Protein AF-A0A7Y5U073-F1 (afdb_monomer_lite)

pLDDT: mean 88.88, std 17.24, range [27.02, 98.81]

Sequence (316 aa):
MWTPATSFVAPLHAAVAAGCEGGGFSVVLPDGTTLSGAQGVSVPAAALGSSFLVKGRYVEFEVVSSTFGIVDYTFTGAPNALDITGGVRTRVFARKSPDHRGLVLTDAMTVELKDTDIVVDRGGPGLSMKIQAKDCANGGLFQMEPVRGDGATTDITHVLATARAPEGTSLTVFYFDNPNFRAREGDVVPFKDTTVRVTPRVNFANDFSPQFVGRDSPQVATRIAQGCPNRIQKRDGTFVTVDHCGGVSVWRVASGGRMGAVFGEDATEVAPPATVCTQNCQAQNRVRGQAVVLGFPFPVPDSSRLQPRFPAGFQP

Radius of gyration: 20.68 Å; chains: 1; bounding box: 49×82×46 Å

Structure (mmCIF, N/CA/C/O backbone):
data_AF-A0A7Y5U073-F1
#
_entry.id   AF-A0A7Y5U073-F1
#
loop_
_atom_site.group_PDB
_atom_site.id
_atom_site.type_symbol
_atom_site.label_atom_id
_atom_site.label_alt_id
_atom_site.label_comp_id
_atom_site.label_asym_id
_atom_site.label_entity_id
_atom_site.label_seq_id
_atom_site.pdbx_PDB_ins_code
_atom_site.Cartn_x
_atom_site.Cartn_y
_atom_site.Cartn_z
_atom_site.occupancy
_atom_site.B_iso_or_equiv
_atom_site.auth_seq_id
_atom_site.auth_comp_id
_atom_site.auth_asym_id
_atom_site.auth_atom_id
_atom_site.pdbx_PDB_model_num
ATOM 1 N N . MET A 1 1 ? 10.994 59.000 22.702 1.00 33.78 1 MET A N 1
ATOM 2 C CA . MET A 1 1 ? 9.648 58.402 22.816 1.00 33.78 1 MET A CA 1
ATOM 3 C C . MET A 1 1 ? 9.382 57.680 21.501 1.00 33.78 1 MET A C 1
ATOM 5 O O . MET A 1 1 ? 9.048 58.331 20.525 1.00 33.78 1 MET A O 1
ATOM 9 N N . TRP A 1 2 ? 9.712 56.391 21.420 1.00 29.73 2 TRP A N 1
ATOM 10 C CA . TRP A 1 2 ? 9.534 55.569 20.217 1.00 29.73 2 TRP A CA 1
ATOM 11 C C . TRP A 1 2 ? 8.723 54.341 20.626 1.00 29.73 2 TRP A C 1
ATOM 13 O O . TRP A 1 2 ? 9.138 53.580 21.497 1.00 29.73 2 TRP A O 1
ATOM 23 N N . THR A 1 3 ? 7.530 54.227 20.059 1.00 31.80 3 THR A N 1
ATOM 24 C CA . THR A 1 3 ? 6.595 53.114 20.223 1.00 31.80 3 THR A CA 1
ATOM 25 C C . THR A 1 3 ? 7.088 51.899 19.431 1.00 31.80 3 THR A C 1
ATOM 27 O O . THR A 1 3 ? 7.455 52.056 18.266 1.00 31.80 3 THR A O 1
ATOM 30 N N . PRO A 1 4 ? 7.089 50.682 20.000 1.00 35.12 4 PRO A N 1
ATOM 31 C CA . PRO A 1 4 ? 7.386 49.482 19.233 1.00 35.12 4 PRO A CA 1
ATOM 32 C C . PRO A 1 4 ? 6.148 49.044 18.437 1.00 35.12 4 PRO A C 1
ATOM 34 O O . PRO A 1 4 ? 5.041 48.962 18.972 1.00 35.12 4 PRO A O 1
ATOM 37 N N . ALA A 1 5 ? 6.347 48.763 17.149 1.00 34.88 5 ALA A N 1
ATOM 38 C CA . ALA A 1 5 ? 5.335 48.200 16.266 1.00 34.88 5 ALA A CA 1
ATOM 39 C C . ALA A 1 5 ? 5.050 46.737 16.640 1.00 34.88 5 ALA A C 1
ATOM 41 O O . ALA A 1 5 ? 5.955 45.904 16.710 1.00 34.88 5 ALA A O 1
ATOM 42 N N . THR A 1 6 ? 3.780 46.421 16.869 1.00 35.34 6 THR A N 1
ATOM 43 C CA . THR A 1 6 ? 3.296 45.064 17.129 1.00 35.34 6 THR A CA 1
ATOM 44 C C . THR A 1 6 ? 3.189 44.318 15.797 1.00 35.34 6 THR A C 1
ATOM 46 O O . THR A 1 6 ? 2.362 44.657 14.955 1.00 35.34 6 THR A O 1
ATOM 49 N N . SER A 1 7 ? 4.046 43.317 15.578 1.00 29.50 7 SER A N 1
ATOM 50 C CA . SER A 1 7 ? 3.919 42.401 14.437 1.00 29.50 7 SER A CA 1
ATOM 51 C C . SER A 1 7 ? 2.836 41.367 14.732 1.00 29.50 7 SER A C 1
ATOM 53 O O . SER A 1 7 ? 2.969 40.571 15.660 1.00 29.50 7 SER A O 1
ATOM 55 N N . PHE A 1 8 ? 1.767 41.372 13.937 1.00 29.36 8 PHE A N 1
ATOM 56 C CA . PHE A 1 8 ? 0.779 40.298 13.920 1.00 29.36 8 PHE A CA 1
ATOM 57 C C . PHE A 1 8 ? 1.368 39.094 13.178 1.00 29.36 8 PHE A C 1
ATOM 59 O O . PHE A 1 8 ? 1.583 39.141 11.968 1.00 29.36 8 PHE A O 1
ATOM 66 N N . VAL A 1 9 ? 1.633 38.009 13.904 1.00 31.55 9 VAL A N 1
ATOM 67 C CA . VAL A 1 9 ? 1.931 36.703 13.309 1.00 31.55 9 VAL A CA 1
ATOM 68 C C . VAL A 1 9 ? 0.595 36.067 12.929 1.00 31.55 9 VAL A C 1
ATOM 70 O O . VAL A 1 9 ? -0.186 35.693 13.802 1.00 31.55 9 VAL A O 1
ATOM 73 N N . ALA A 1 10 ? 0.307 35.973 11.631 1.00 30.23 10 ALA A N 1
ATOM 74 C CA . ALA A 1 10 ? -0.803 35.160 11.143 1.00 30.23 10 ALA A CA 1
ATOM 75 C C . ALA A 1 10 ? -0.514 33.671 11.423 1.00 30.23 10 ALA A C 1
ATOM 77 O O . ALA A 1 10 ? 0.642 33.248 11.313 1.00 30.23 10 ALA A O 1
ATOM 78 N N . PRO A 1 11 ? -1.526 32.859 11.777 1.00 30.09 11 PRO A N 1
ATOM 79 C CA . PRO A 1 11 ? -1.321 31.441 12.023 1.00 30.09 11 PRO A CA 1
ATOM 80 C C . PRO A 1 11 ? -0.855 30.752 10.736 1.00 30.09 11 PRO A C 1
ATOM 82 O O . PRO A 1 11 ? -1.439 30.912 9.661 1.00 30.09 11 PRO A O 1
ATOM 85 N N . LEU A 1 12 ? 0.226 29.986 10.865 1.00 27.02 12 LEU A N 1
ATOM 86 C CA . LEU A 1 12 ? 0.818 29.186 9.805 1.00 27.02 12 LEU A CA 1
ATOM 87 C C . LEU A 1 12 ? -0.144 28.031 9.470 1.00 27.02 12 LEU A C 1
ATOM 89 O O . LEU A 1 12 ? -0.105 26.983 10.111 1.00 27.02 12 LEU A O 1
ATOM 93 N N . HIS A 1 13 ? -1.029 28.214 8.488 1.00 28.67 13 HIS A N 1
ATOM 94 C CA . HIS A 1 13 ? -1.726 27.083 7.878 1.00 28.67 13 HIS A CA 1
ATOM 95 C C . HIS A 1 13 ? -0.653 26.218 7.217 1.00 28.67 13 HIS A C 1
ATOM 97 O O . HIS A 1 13 ? 0.022 26.661 6.285 1.00 28.67 13 HIS A O 1
ATOM 103 N N . ALA A 1 14 ? -0.433 25.013 7.742 1.00 32.62 14 ALA A N 1
ATOM 104 C CA . ALA A 1 14 ? 0.443 24.047 7.102 1.00 32.62 14 ALA A CA 1
ATOM 105 C C . ALA A 1 14 ? -0.037 23.874 5.655 1.00 32.62 14 ALA A C 1
ATOM 107 O O . ALA A 1 14 ? -1.194 23.527 5.431 1.00 32.62 14 ALA A O 1
ATOM 108 N N . ALA A 1 15 ? 0.825 24.169 4.678 1.00 38.19 15 ALA A N 1
ATOM 109 C CA . ALA A 1 15 ? 0.469 24.034 3.274 1.00 38.19 15 ALA A CA 1
ATOM 110 C C . ALA A 1 15 ? 0.066 22.578 3.009 1.00 38.19 15 ALA A C 1
ATOM 112 O O . ALA A 1 15 ? 0.897 21.662 3.064 1.00 38.19 15 ALA A O 1
ATOM 113 N N . VAL A 1 16 ? -1.224 22.366 2.762 1.00 57.91 16 VAL A N 1
ATOM 114 C CA . VAL A 1 16 ? -1.730 21.098 2.255 1.00 57.91 16 VAL A CA 1
ATOM 115 C C . VAL A 1 16 ? -1.076 20.913 0.888 1.00 57.91 16 VAL A C 1
ATOM 117 O O . VAL A 1 16 ? -1.105 21.814 0.052 1.00 57.91 16 VAL A O 1
ATOM 120 N N . ALA A 1 17 ? -0.393 19.785 0.682 1.00 75.25 17 ALA A N 1
ATOM 121 C CA . ALA A 1 17 ? 0.185 19.490 -0.626 1.00 75.25 17 ALA A CA 1
ATOM 122 C C . ALA A 1 17 ? -0.947 19.491 -1.666 1.00 75.25 17 ALA A C 1
ATOM 124 O O . ALA A 1 17 ? -2.022 18.982 -1.363 1.00 75.25 17 ALA A O 1
ATOM 125 N N . ALA A 1 18 ? -0.715 20.026 -2.869 1.00 84.50 18 ALA A N 1
ATOM 126 C CA . ALA A 1 18 ? -1.762 20.222 -3.884 1.00 84.50 18 ALA A CA 1
ATOM 127 C C . ALA A 1 18 ? -2.595 18.952 -4.171 1.00 84.50 18 ALA A C 1
ATOM 129 O O . ALA A 1 18 ? -3.797 19.023 -4.417 1.00 84.50 18 ALA A O 1
ATOM 130 N N . GLY A 1 19 ? -1.983 17.769 -4.049 1.00 87.12 19 GLY A N 1
ATOM 131 C CA . GLY A 1 19 ? -2.659 16.487 -4.264 1.00 87.12 19 GLY A CA 1
ATOM 132 C C . GLY A 1 19 ? -3.676 16.132 -3.179 1.00 87.12 19 GLY A C 1
ATOM 133 O O . GLY A 1 19 ? -4.513 15.267 -3.392 1.00 87.12 19 GLY A O 1
ATOM 134 N N . CYS A 1 20 ? -3.630 16.789 -2.024 1.00 92.88 20 CYS A N 1
ATOM 135 C CA . CYS A 1 20 ? -4.505 16.537 -0.880 1.00 92.88 20 CYS A CA 1
ATOM 136 C C . CYS A 1 20 ? -5.503 17.686 -0.654 1.00 92.88 20 CYS A C 1
ATOM 138 O O . CYS A 1 20 ? -6.197 17.710 0.361 1.00 92.88 20 CYS A O 1
ATOM 140 N N . GLU A 1 21 ? -5.557 18.670 -1.558 1.00 93.31 21 GLU A N 1
ATOM 141 C CA . GLU A 1 21 ? -6.451 19.821 -1.431 1.00 93.31 21 GLU A CA 1
ATOM 142 C C . GLU A 1 21 ? -7.912 19.368 -1.314 1.00 93.31 21 GLU A C 1
ATOM 144 O O . GLU A 1 21 ? -8.411 18.598 -2.136 1.00 93.31 21 GLU A O 1
ATOM 149 N N . GLY A 1 22 ? -8.601 19.825 -0.266 1.00 91.31 22 GLY A N 1
ATOM 150 C CA . GLY A 1 22 ? -9.978 19.424 0.027 1.00 91.31 22 GLY A CA 1
ATOM 151 C C . GLY A 1 22 ? -10.147 17.949 0.412 1.00 91.31 22 GLY A C 1
ATOM 152 O O . GLY A 1 22 ? -11.280 17.470 0.404 1.00 91.31 22 GLY A O 1
ATOM 153 N N . GLY A 1 23 ? -9.050 17.239 0.689 1.00 93.62 23 GLY A N 1
ATOM 154 C CA . GLY A 1 23 ? -9.057 15.906 1.279 1.00 93.62 23 GLY A CA 1
ATOM 155 C C . GLY A 1 23 ? -9.321 15.940 2.784 1.00 93.62 23 GLY A C 1
ATOM 156 O O . GLY A 1 23 ? -9.352 16.999 3.412 1.00 93.62 23 GLY A O 1
ATOM 157 N N . GLY A 1 24 ? -9.509 14.759 3.355 1.00 95.00 24 GLY A N 1
ATOM 158 C CA . GLY A 1 24 ? -9.826 14.545 4.761 1.00 95.00 24 GLY A CA 1
ATOM 159 C C . GLY A 1 24 ? -10.643 13.274 4.926 1.00 95.00 24 GLY A C 1
ATOM 160 O O . GLY A 1 24 ? -11.416 12.905 4.043 1.00 95.00 24 GLY A O 1
ATOM 161 N N . PHE A 1 25 ? -10.471 12.597 6.058 1.00 97.81 25 PHE A N 1
ATOM 162 C CA . PHE A 1 25 ? -11.172 11.348 6.332 1.00 97.81 25 PHE A CA 1
ATOM 163 C C . PHE A 1 25 ? -12.382 11.536 7.243 1.00 97.81 25 PHE A C 1
ATOM 165 O O . PHE A 1 25 ? -12.464 12.442 8.073 1.00 97.81 25 PHE A O 1
ATOM 172 N N . SER A 1 26 ? -13.297 10.588 7.104 1.00 98.25 26 SER A N 1
ATOM 173 C CA . S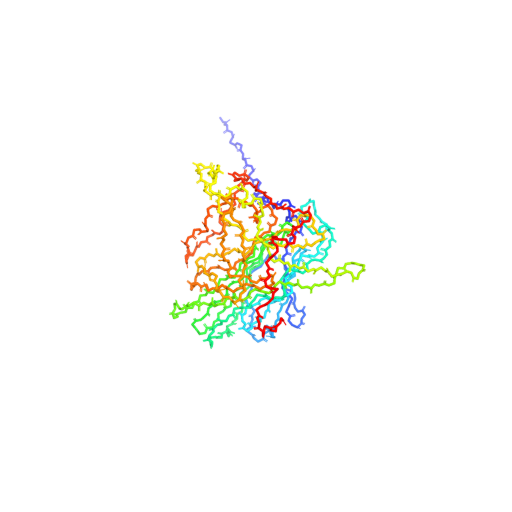ER A 1 26 ? -14.340 10.263 8.061 1.00 98.25 26 SER A CA 1
ATOM 174 C C . SER A 1 26 ? -14.296 8.768 8.373 1.00 98.25 26 SER A C 1
ATOM 176 O O . SER A 1 26 ? -13.850 7.967 7.547 1.00 98.25 26 SER A O 1
ATOM 178 N N . VAL A 1 27 ? -14.756 8.392 9.562 1.00 98.62 27 VAL A N 1
ATOM 179 C CA . VAL A 1 27 ? -14.947 6.996 9.965 1.00 98.62 27 VAL A CA 1
ATOM 180 C C . VAL A 1 27 ? -16.437 6.750 10.126 1.00 98.62 27 VAL A C 1
ATOM 182 O O . VAL A 1 27 ? -17.075 7.407 10.944 1.00 98.62 27 VAL A O 1
ATOM 185 N N . VAL A 1 28 ? -16.984 5.817 9.353 1.00 98.56 28 VAL A N 1
ATOM 186 C CA . VAL A 1 28 ? -18.390 5.408 9.431 1.00 98.56 28 VAL A CA 1
ATOM 187 C C . VAL A 1 28 ? -18.460 4.064 10.147 1.00 98.56 28 VAL A C 1
ATOM 189 O O . VAL A 1 28 ? -17.932 3.060 9.661 1.00 98.56 28 VAL A O 1
ATOM 192 N N . LEU A 1 29 ? -19.085 4.067 11.320 1.00 98.44 29 LEU A N 1
ATOM 193 C CA . LEU A 1 29 ? -19.294 2.893 12.162 1.00 98.44 29 LEU A CA 1
ATOM 194 C C . LEU A 1 29 ? -20.498 2.060 11.673 1.00 98.44 29 LEU A C 1
ATOM 196 O O . LEU A 1 29 ? -21.340 2.576 10.931 1.00 98.44 29 LEU A O 1
ATOM 200 N N . PRO A 1 30 ? -20.616 0.783 12.088 1.00 97.31 30 PRO A N 1
ATOM 201 C CA . PRO A 1 30 ? -21.708 -0.108 11.678 1.00 97.31 30 PRO A CA 1
ATOM 202 C C . PRO A 1 30 ? -23.126 0.406 11.952 1.00 97.31 30 PRO A C 1
ATOM 204 O O . PRO A 1 30 ? -24.056 0.041 11.239 1.00 97.31 30 PRO A O 1
ATOM 207 N N . ASP A 1 31 ? -23.305 1.226 12.987 1.00 96.50 31 ASP A N 1
ATOM 208 C CA . ASP A 1 31 ? -24.594 1.819 13.362 1.00 96.50 31 ASP A CA 1
ATOM 209 C C . ASP A 1 31 ? -24.953 3.068 12.529 1.00 96.50 31 ASP A C 1
ATOM 211 O O . ASP A 1 31 ? -26.013 3.661 12.724 1.00 96.50 31 ASP A O 1
ATOM 215 N N . GLY A 1 32 ? -24.081 3.467 11.597 1.00 96.69 32 GLY A N 1
ATOM 216 C CA . GLY A 1 32 ? -24.213 4.669 10.775 1.00 96.69 32 GLY A CA 1
ATOM 217 C C . GLY A 1 32 ? -23.596 5.925 11.398 1.00 96.69 32 GLY A C 1
ATOM 218 O O . GLY A 1 32 ? -23.535 6.963 10.732 1.00 96.69 32 GLY A O 1
ATOM 219 N N . THR A 1 33 ? -23.097 5.854 12.637 1.00 97.44 33 THR A N 1
ATOM 220 C CA . THR A 1 33 ? -22.396 6.969 13.278 1.00 97.44 33 THR A CA 1
ATOM 221 C C . THR A 1 33 ? -21.169 7.347 12.456 1.00 97.44 33 THR A C 1
ATOM 223 O O . THR A 1 33 ? -20.351 6.499 12.102 1.00 97.44 33 THR A O 1
ATOM 226 N N . THR A 1 34 ? -21.029 8.639 12.155 1.00 98.19 34 THR A N 1
ATOM 227 C CA . THR A 1 34 ? -19.905 9.168 11.376 1.00 98.19 34 THR A CA 1
ATOM 228 C C . THR A 1 34 ? -19.045 10.086 12.236 1.00 98.19 34 THR A C 1
ATOM 230 O O . THR A 1 34 ? -19.517 11.101 12.745 1.00 98.19 34 THR A O 1
ATOM 233 N N . LEU A 1 35 ? -17.767 9.743 12.362 1.00 98.06 35 LEU A N 1
ATOM 234 C CA . LEU A 1 35 ? -16.730 10.576 12.962 1.00 98.06 35 LEU A CA 1
ATOM 235 C C . LEU A 1 35 ? -16.059 11.367 11.836 1.00 98.06 35 LEU A C 1
ATOM 237 O O . LEU A 1 35 ? -15.548 10.773 10.890 1.00 98.06 35 LEU A O 1
ATOM 241 N N . SER A 1 36 ? -16.076 12.696 11.897 1.00 96.62 36 SER A N 1
ATOM 242 C CA . SER A 1 36 ? -15.543 13.564 10.838 1.00 96.62 36 SER A CA 1
ATOM 243 C C . SER A 1 36 ? -15.043 14.898 11.379 1.00 96.62 36 SER A C 1
ATOM 245 O O . SER A 1 36 ? -15.544 15.382 12.392 1.00 96.62 36 SER A O 1
ATOM 247 N N . GLY A 1 37 ? -14.114 15.535 10.670 1.00 94.38 37 GLY A N 1
ATOM 248 C CA . GLY A 1 37 ? -13.468 16.762 11.141 1.00 94.38 37 GLY A CA 1
ATOM 249 C C . GLY A 1 37 ? -12.393 16.473 12.188 1.00 94.38 37 GLY A C 1
ATOM 250 O O . GLY A 1 37 ? -12.268 15.346 12.664 1.00 94.38 37 GLY A O 1
ATOM 251 N N . ALA A 1 38 ? -11.588 17.485 12.514 1.00 96.25 38 ALA A N 1
ATOM 252 C CA . ALA A 1 38 ? -10.442 17.311 13.397 1.00 96.25 38 ALA A CA 1
ATOM 253 C C . ALA A 1 38 ? -10.885 16.890 14.809 1.00 96.25 38 ALA A C 1
ATOM 255 O O . ALA A 1 38 ? -11.539 17.665 15.507 1.00 96.25 38 ALA A O 1
ATOM 256 N N . GLN A 1 39 ? -10.542 15.669 15.221 1.00 97.19 39 GLN A N 1
ATOM 257 C CA . GLN A 1 39 ? -10.921 15.122 16.523 1.00 97.19 39 GLN A CA 1
ATOM 258 C C . GLN A 1 39 ? -10.068 13.914 16.918 1.00 97.19 39 GLN A C 1
ATOM 260 O O . GLN A 1 39 ? -9.568 13.187 16.062 1.00 97.19 39 GLN A O 1
ATOM 265 N N . GLY A 1 40 ? -9.959 13.688 18.227 1.00 97.31 40 GLY A N 1
ATOM 266 C CA . GLY A 1 40 ? -9.468 12.447 18.819 1.00 97.31 40 GLY A CA 1
ATOM 267 C C . GLY A 1 40 ? -10.583 11.807 19.640 1.00 97.31 40 GLY A C 1
ATOM 268 O O . GLY A 1 40 ? -11.138 12.466 20.520 1.00 97.31 40 GLY A O 1
ATOM 269 N N . VAL A 1 41 ? -10.938 10.556 19.354 1.00 97.62 41 VAL A N 1
ATOM 270 C CA . VAL A 1 41 ? -12.037 9.856 20.036 1.00 97.62 41 VAL A CA 1
ATOM 271 C C . VAL A 1 41 ? -11.701 8.388 20.271 1.00 97.62 41 VAL A C 1
ATOM 273 O O . VAL A 1 41 ? -11.055 7.742 19.450 1.00 97.62 41 VAL A O 1
ATOM 276 N N . SER A 1 42 ? -12.157 7.857 21.405 1.00 98.19 42 SER A N 1
ATOM 277 C CA . SER A 1 42 ? -12.121 6.425 21.692 1.00 98.19 42 SER A CA 1
ATOM 278 C C . SER A 1 42 ? -13.479 5.807 21.367 1.00 98.19 42 SER A C 1
ATOM 280 O O . SER A 1 42 ? -14.505 6.228 21.902 1.00 98.19 42 SER A O 1
ATOM 282 N N . VAL A 1 43 ? -13.487 4.819 20.477 1.00 98.31 43 VAL A N 1
ATOM 283 C CA . VAL A 1 43 ? -14.666 4.056 20.070 1.00 98.31 43 VAL A CA 1
ATOM 284 C C . VAL A 1 43 ? -14.682 2.738 20.848 1.00 98.31 43 VAL A C 1
ATOM 286 O O . VAL A 1 43 ? -13.754 1.934 20.697 1.00 98.31 43 VAL A O 1
ATOM 289 N N . PRO A 1 44 ? -15.716 2.474 21.668 1.00 98.12 44 PRO A N 1
ATOM 290 C CA . PRO A 1 44 ? -15.817 1.229 22.418 1.00 98.12 44 PRO A CA 1
ATOM 291 C C . PRO A 1 44 ? -15.764 0.000 21.507 1.00 98.12 44 PRO A C 1
ATOM 293 O O . PRO A 1 44 ? -16.366 -0.014 20.436 1.00 98.12 44 PRO A O 1
ATOM 296 N N . ALA A 1 45 ? -15.116 -1.071 21.970 1.00 97.62 45 ALA A N 1
ATOM 297 C CA . ALA A 1 45 ? -14.962 -2.312 21.207 1.00 97.62 45 ALA A CA 1
ATOM 298 C C . ALA A 1 45 ? -16.294 -2.870 20.668 1.00 97.62 45 ALA A C 1
ATOM 300 O O . ALA A 1 45 ? -16.349 -3.359 19.541 1.00 97.62 45 ALA A O 1
ATOM 301 N N . ALA A 1 46 ? -17.368 -2.758 21.458 1.00 96.50 46 ALA A N 1
ATOM 302 C CA . ALA A 1 46 ? -18.706 -3.228 21.103 1.00 96.50 46 ALA A CA 1
ATOM 303 C C . ALA A 1 46 ? -19.355 -2.448 19.943 1.00 96.50 46 ALA A C 1
ATOM 305 O O . ALA A 1 46 ? -20.251 -2.975 19.292 1.00 96.50 46 ALA A O 1
ATOM 306 N N . ALA A 1 47 ? -18.904 -1.221 19.665 1.00 97.25 47 ALA A N 1
ATOM 307 C CA . ALA A 1 47 ? -19.440 -0.380 18.596 1.00 97.25 47 ALA A CA 1
ATOM 308 C C . ALA A 1 47 ? -18.787 -0.644 17.226 1.00 97.25 47 ALA A C 1
ATOM 310 O O . ALA A 1 47 ? -19.277 -0.155 16.216 1.00 97.25 47 ALA A O 1
ATOM 311 N N . LEU A 1 48 ? -17.686 -1.404 17.168 1.00 96.44 48 LEU A N 1
ATOM 312 C CA . LEU A 1 48 ? -16.908 -1.595 15.935 1.00 96.44 48 LEU A CA 1
ATOM 313 C C . LEU A 1 48 ? -17.493 -2.647 14.984 1.00 96.44 48 LEU A C 1
ATOM 315 O O . LEU A 1 48 ? -17.152 -2.646 13.806 1.00 96.44 48 LEU A O 1
ATOM 319 N N . GLY A 1 49 ? -18.369 -3.533 15.470 1.00 96.31 49 GLY A N 1
ATOM 320 C CA . GLY A 1 49 ? -18.918 -4.628 14.666 1.00 96.31 49 GLY A CA 1
ATOM 321 C C . GLY A 1 49 ? -17.829 -5.522 14.056 1.00 96.31 49 GLY A C 1
ATOM 322 O O . GLY A 1 49 ? -16.768 -5.729 14.649 1.00 96.31 49 GLY A O 1
ATOM 323 N N . SER A 1 50 ? -18.100 -6.083 12.874 1.00 97.50 50 SER A N 1
ATOM 324 C CA . SER A 1 50 ? -17.104 -6.840 12.099 1.00 97.50 50 SER A CA 1
ATOM 325 C C . SER A 1 50 ? -16.077 -5.939 11.416 1.00 97.50 50 SER A C 1
ATOM 327 O O . SER A 1 50 ? -14.942 -6.363 11.174 1.00 97.50 50 SER A O 1
ATOM 329 N N . SER A 1 51 ? -16.490 -4.723 11.069 1.00 98.25 51 SER A N 1
ATOM 330 C CA . SER A 1 51 ? -15.731 -3.792 10.250 1.00 98.25 51 SER A CA 1
ATOM 331 C C . SER A 1 51 ? -16.331 -2.388 10.277 1.00 98.25 51 SER A C 1
ATOM 333 O O . SER A 1 51 ? -17.492 -2.198 10.628 1.00 98.25 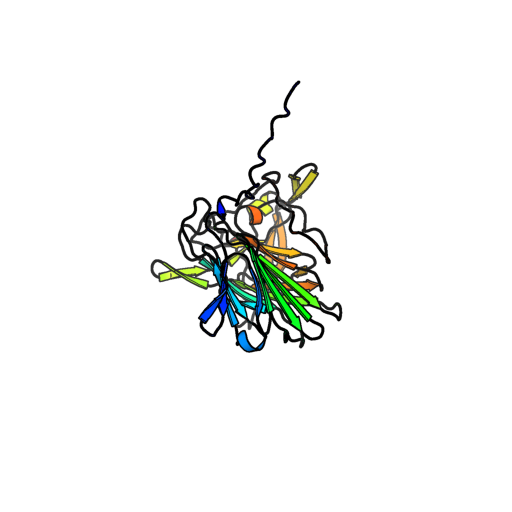51 SER A O 1
ATOM 335 N N . PHE A 1 52 ? -15.537 -1.397 9.877 1.00 98.62 52 PHE A N 1
ATOM 336 C CA . PHE A 1 52 ? -15.965 -0.006 9.726 1.00 98.62 52 PHE A CA 1
ATOM 337 C C . PHE A 1 52 ? -15.318 0.622 8.488 1.00 98.62 52 PHE A C 1
ATOM 339 O O . PHE A 1 52 ? -14.239 0.207 8.057 1.00 98.62 52 PHE A O 1
ATOM 346 N N . LEU A 1 53 ? -15.962 1.638 7.915 1.00 98.75 53 LEU A N 1
ATOM 347 C CA . LEU A 1 53 ? -15.482 2.306 6.706 1.00 98.75 53 LEU A CA 1
ATOM 348 C C . LEU A 1 53 ? -14.631 3.526 7.069 1.00 98.75 53 LEU A C 1
ATOM 350 O O . LEU A 1 53 ? -15.076 4.408 7.799 1.00 98.75 53 LEU A O 1
ATOM 354 N N . VAL A 1 54 ? -13.434 3.612 6.495 1.00 98.50 54 VAL A N 1
ATOM 355 C CA . VAL A 1 54 ? -12.628 4.833 6.448 1.00 98.50 54 VAL A CA 1
ATOM 356 C C . VAL A 1 54 ? -12.838 5.473 5.082 1.00 98.50 54 VAL A C 1
ATOM 358 O O . VAL A 1 54 ? -12.427 4.935 4.052 1.00 98.50 54 VAL A O 1
ATOM 361 N N . LYS A 1 55 ? -13.503 6.625 5.069 1.00 98.25 55 LYS A N 1
ATOM 362 C CA . LYS A 1 55 ? -13.937 7.303 3.849 1.00 98.25 55 LYS A CA 1
ATOM 363 C C . LYS A 1 55 ? -13.281 8.667 3.730 1.00 98.25 55 LYS A C 1
ATOM 365 O O . LYS A 1 55 ? -13.577 9.562 4.522 1.00 98.25 55 LYS A O 1
ATOM 370 N N . GLY A 1 56 ? -12.413 8.814 2.740 1.00 97.31 56 GLY A N 1
ATOM 371 C CA . GLY A 1 56 ? -11.855 10.088 2.308 1.00 97.31 56 GLY A CA 1
ATOM 372 C C . GLY A 1 56 ? -12.500 10.588 1.020 1.00 97.31 56 GLY A C 1
ATOM 373 O O . GLY A 1 56 ? -13.409 9.965 0.464 1.00 97.31 56 GLY A O 1
ATOM 374 N N . ARG A 1 57 ? -12.021 11.731 0.530 1.00 97.00 57 ARG A N 1
ATOM 375 C CA . ARG A 1 57 ? -12.392 12.265 -0.784 1.00 97.00 57 ARG A CA 1
ATOM 376 C C . ARG A 1 57 ? -11.695 11.509 -1.907 1.00 97.00 57 ARG A C 1
ATOM 378 O O . ARG A 1 57 ? -12.331 11.227 -2.921 1.00 97.00 57 ARG A O 1
ATOM 385 N N . TYR A 1 58 ? -10.405 11.226 -1.754 1.00 97.50 58 TYR A N 1
ATOM 386 C CA . TYR A 1 58 ? -9.547 10.626 -2.777 1.00 97.50 58 TYR A CA 1
ATOM 387 C C . TYR A 1 58 ? -9.301 9.143 -2.541 1.00 97.50 58 TYR A C 1
ATOM 389 O O . TYR A 1 58 ? -9.128 8.396 -3.503 1.00 97.50 58 TYR A O 1
ATOM 397 N N . VAL A 1 59 ? -9.308 8.714 -1.280 1.00 97.31 59 VAL A N 1
ATOM 398 C CA . VAL A 1 59 ? -9.074 7.328 -0.876 1.00 97.31 59 VAL A CA 1
ATOM 399 C C . VAL A 1 59 ? -10.169 6.851 0.070 1.00 97.31 59 VAL A C 1
ATOM 401 O O . VAL A 1 59 ? -10.566 7.561 0.988 1.00 97.31 59 VAL A O 1
ATOM 404 N N . GLU A 1 60 ? -10.605 5.607 -0.093 1.00 97.50 60 GLU A N 1
ATOM 405 C CA . GLU A 1 60 ? -11.452 4.921 0.884 1.00 97.50 60 GLU A CA 1
ATOM 406 C C . GLU A 1 60 ? -11.069 3.446 1.025 1.00 97.50 60 GLU A C 1
ATOM 408 O O . GLU A 1 60 ? -10.505 2.843 0.108 1.00 97.50 60 GLU A O 1
ATOM 413 N N . PHE A 1 61 ? -11.338 2.879 2.199 1.00 98.44 61 PHE A N 1
ATOM 414 C CA . PHE A 1 61 ? -11.130 1.468 2.511 1.00 98.44 61 PHE A CA 1
ATOM 415 C C . PHE A 1 61 ? -11.947 1.071 3.738 1.00 98.44 61 PHE A C 1
ATOM 417 O O . PHE A 1 61 ? -12.244 1.891 4.603 1.00 98.44 61 PHE A O 1
ATOM 424 N N . GLU A 1 62 ? -12.267 -0.208 3.849 1.00 98.69 62 GLU A N 1
ATOM 425 C CA . GLU A 1 62 ? -12.899 -0.771 5.037 1.00 98.69 62 GLU A CA 1
ATOM 426 C C . GLU A 1 62 ? -11.841 -1.451 5.907 1.00 98.69 62 GLU A C 1
ATOM 428 O O . GLU A 1 62 ? -10.916 -2.089 5.400 1.00 98.69 62 GLU A O 1
ATOM 433 N N . VAL A 1 63 ? -11.960 -1.301 7.225 1.00 98.81 63 VAL A N 1
ATOM 434 C CA . VAL A 1 63 ? -11.075 -1.929 8.208 1.00 98.81 63 VAL A CA 1
ATOM 435 C C . VAL A 1 63 ? -11.811 -3.089 8.863 1.00 98.81 63 VAL A C 1
ATOM 437 O O . VAL A 1 63 ? -12.878 -2.907 9.443 1.00 98.81 63 VAL A O 1
ATOM 440 N N . VAL A 1 64 ? -11.216 -4.279 8.821 1.00 98.56 64 VAL A N 1
ATOM 441 C CA . VAL A 1 64 ? -11.718 -5.477 9.503 1.00 98.56 64 VAL A CA 1
ATOM 442 C C . VAL A 1 64 ? -11.349 -5.387 10.978 1.00 98.56 64 VAL A C 1
ATOM 444 O O . VAL A 1 64 ? -10.177 -5.481 11.341 1.00 98.56 64 VAL A O 1
ATOM 447 N N . SER A 1 65 ? -12.337 -5.226 11.854 1.00 98.12 65 SER A N 1
ATOM 448 C CA . SER A 1 65 ? -12.109 -4.819 13.244 1.00 98.12 65 SER A CA 1
ATOM 449 C C . SER A 1 65 ? -11.323 -5.834 14.078 1.00 98.12 65 SER A C 1
ATOM 451 O O . SER A 1 65 ? -10.631 -5.427 15.011 1.00 98.12 65 SER A O 1
ATOM 453 N N . SER A 1 66 ? -11.412 -7.129 13.753 1.00 96.38 66 SER A N 1
ATOM 454 C CA . SER A 1 66 ? -10.743 -8.219 14.484 1.00 96.38 66 SER A CA 1
ATOM 455 C C . SER A 1 66 ? -9.253 -8.354 14.170 1.00 96.38 66 SER A C 1
ATOM 457 O O . SER A 1 66 ? -8.482 -8.802 15.017 1.00 96.38 66 SER A O 1
ATOM 459 N N . THR A 1 67 ? -8.839 -7.971 12.961 1.00 97.44 67 THR A N 1
ATOM 460 C CA . THR A 1 67 ? -7.448 -8.095 12.498 1.00 97.44 67 THR A CA 1
ATOM 461 C C . THR A 1 67 ? -6.781 -6.746 12.277 1.00 97.44 67 THR A C 1
ATOM 463 O O . THR A 1 67 ? -5.563 -6.689 12.132 1.00 97.44 67 THR A O 1
ATOM 466 N N . PHE A 1 68 ? -7.551 -5.659 12.213 1.00 98.44 68 PHE A N 1
ATOM 467 C CA . PHE A 1 68 ? -7.080 -4.388 11.666 1.00 98.44 68 PHE A CA 1
ATOM 468 C C . PHE A 1 68 ? -6.470 -4.545 10.262 1.00 98.44 68 PHE A C 1
ATOM 470 O O . PHE A 1 68 ? -5.630 -3.758 9.839 1.00 98.44 68 PHE A O 1
ATOM 477 N N . GLY A 1 69 ? -6.886 -5.581 9.527 1.00 98.44 69 GLY A N 1
ATOM 478 C CA . GLY A 1 69 ? -6.690 -5.672 8.090 1.00 98.44 69 GLY A CA 1
ATOM 479 C C . GLY A 1 69 ? -7.564 -4.662 7.363 1.00 98.44 69 GLY A C 1
ATOM 480 O O . GLY A 1 69 ? -8.540 -4.168 7.923 1.00 98.44 69 GLY A O 1
ATOM 481 N N . ILE A 1 70 ? -7.237 -4.385 6.104 1.00 98.50 70 ILE A N 1
ATOM 482 C CA . ILE A 1 70 ? -8.095 -3.567 5.246 1.00 98.50 70 ILE A CA 1
ATOM 483 C C . ILE A 1 70 ? -8.620 -4.361 4.061 1.00 98.50 70 ILE A C 1
ATOM 485 O O . ILE A 1 70 ? -7.942 -5.263 3.561 1.00 98.50 70 ILE A O 1
ATOM 489 N N . VAL A 1 71 ? -9.797 -3.985 3.581 1.00 98.25 71 VAL A N 1
ATOM 490 C CA . VAL A 1 71 ? -10.382 -4.454 2.325 1.00 98.25 71 VAL A CA 1
ATOM 491 C C . VAL A 1 71 ? -10.774 -3.262 1.458 1.00 98.25 71 VAL A C 1
ATOM 493 O O . VAL A 1 71 ? -10.954 -2.146 1.946 1.00 98.25 71 VAL A O 1
ATOM 496 N N . ASP A 1 72 ? -10.851 -3.500 0.150 1.00 96.94 72 ASP A N 1
ATOM 497 C CA . ASP A 1 72 ? -11.386 -2.529 -0.814 1.00 96.94 72 ASP A CA 1
ATOM 498 C C . ASP A 1 72 ? -10.656 -1.173 -0.848 1.00 96.94 72 ASP A C 1
ATOM 500 O O . ASP A 1 72 ? -11.264 -0.145 -1.140 1.00 96.94 72 ASP A O 1
ATOM 504 N N . TYR A 1 73 ? -9.331 -1.155 -0.636 1.00 97.69 73 TYR A N 1
ATOM 505 C CA . TYR A 1 73 ? -8.555 0.085 -0.757 1.00 97.69 73 TYR A CA 1
ATOM 506 C C . TYR A 1 73 ? -8.656 0.653 -2.164 1.00 97.69 73 TYR A C 1
ATOM 508 O O . TYR A 1 73 ? -8.169 0.046 -3.126 1.00 97.69 73 TYR A O 1
ATOM 516 N N . THR A 1 74 ? -9.263 1.827 -2.269 1.00 96.94 74 THR A N 1
ATOM 517 C CA . THR A 1 74 ? -9.713 2.385 -3.535 1.00 96.94 74 THR A CA 1
ATOM 518 C C . THR A 1 74 ? -9.345 3.851 -3.640 1.00 96.94 74 THR A C 1
ATOM 520 O O . THR A 1 74 ? -9.652 4.637 -2.749 1.00 96.94 74 THR A O 1
ATOM 523 N N . PHE A 1 75 ? -8.750 4.219 -4.773 1.00 97.12 75 PHE A N 1
ATOM 524 C CA . PHE A 1 75 ? -8.761 5.601 -5.229 1.00 97.12 75 PHE A CA 1
ATOM 525 C C . PHE A 1 75 ? -10.122 5.911 -5.839 1.00 97.12 75 PHE A C 1
ATOM 527 O O . PHE A 1 75 ? -10.602 5.179 -6.707 1.00 97.12 75 PHE A O 1
ATOM 534 N N . THR A 1 76 ? -10.756 6.987 -5.393 1.00 96.12 76 THR A N 1
ATOM 535 C CA . THR A 1 76 ? -12.123 7.335 -5.801 1.00 96.12 76 THR A CA 1
ATOM 536 C C . THR A 1 76 ? -12.198 7.885 -7.226 1.00 96.12 76 THR A C 1
ATOM 538 O O . THR A 1 76 ? -13.261 7.802 -7.837 1.00 96.12 76 THR A O 1
ATOM 541 N N . GLY A 1 77 ? -11.091 8.423 -7.755 1.00 94.75 77 GLY A N 1
ATOM 542 C CA . GLY A 1 77 ? -11.052 9.169 -9.018 1.00 94.75 77 GLY A CA 1
ATOM 543 C C . GLY A 1 77 ? -11.601 10.594 -8.901 1.00 94.75 77 GLY A C 1
ATOM 544 O O . GLY A 1 77 ? -11.935 11.213 -9.909 1.00 94.75 77 GLY A O 1
ATOM 545 N N . ALA A 1 78 ? -11.750 11.119 -7.678 1.00 96.69 78 ALA A N 1
ATOM 546 C CA . ALA A 1 78 ? -12.240 12.477 -7.473 1.00 96.69 78 ALA A CA 1
ATOM 547 C C . ALA A 1 78 ? -11.322 13.515 -8.159 1.00 96.69 78 ALA A C 1
ATOM 549 O O . ALA A 1 78 ? -10.099 13.402 -8.050 1.00 96.69 78 ALA A O 1
ATOM 550 N N . PRO A 1 79 ? -11.882 14.560 -8.806 1.00 96.06 79 PRO A N 1
ATOM 551 C CA . PRO A 1 79 ? -11.087 15.544 -9.533 1.00 96.06 79 PRO A CA 1
ATOM 552 C C . PRO A 1 79 ? -10.039 16.238 -8.658 1.00 96.06 79 PRO A C 1
ATOM 554 O O . PRO A 1 79 ? -10.367 16.831 -7.623 1.00 96.06 79 PRO A O 1
ATOM 557 N N . ASN A 1 80 ? -8.791 16.187 -9.120 1.00 95.62 80 ASN A N 1
ATOM 558 C CA . ASN A 1 80 ? -7.635 16.916 -8.611 1.00 95.62 80 ASN A CA 1
ATOM 559 C C . ASN A 1 80 ? -6.575 16.969 -9.725 1.00 95.62 80 ASN A C 1
ATOM 561 O O . ASN A 1 80 ? -6.456 16.027 -10.504 1.00 95.62 80 ASN A O 1
ATOM 565 N N . ALA A 1 81 ? -5.791 18.046 -9.800 1.00 93.69 81 ALA A N 1
ATOM 566 C CA . ALA A 1 81 ? -4.757 18.198 -10.831 1.00 93.69 81 ALA A CA 1
ATOM 567 C C . ALA A 1 81 ? -3.645 17.130 -10.763 1.00 93.69 81 ALA A C 1
ATOM 569 O O . ALA A 1 81 ? -2.918 16.940 -11.734 1.00 93.69 81 ALA A O 1
ATOM 570 N N . LEU A 1 82 ? -3.505 16.454 -9.621 1.00 93.81 82 LEU A N 1
ATOM 571 C CA . LEU A 1 82 ? -2.538 15.390 -9.371 1.00 93.81 82 LEU A CA 1
ATOM 572 C C . LEU A 1 82 ? -3.198 14.008 -9.235 1.00 93.81 82 LEU A C 1
ATOM 574 O O . LEU A 1 82 ? -2.579 13.095 -8.695 1.00 93.81 82 LEU A O 1
ATOM 578 N N . ASP A 1 83 ? -4.444 13.835 -9.681 1.00 95.56 83 ASP A N 1
ATOM 579 C CA . ASP A 1 83 ? -5.061 12.509 -9.726 1.00 95.56 83 ASP A CA 1
ATOM 580 C C . ASP A 1 83 ? -4.266 11.558 -10.635 1.00 95.56 83 ASP A C 1
ATOM 582 O O . ASP A 1 83 ? 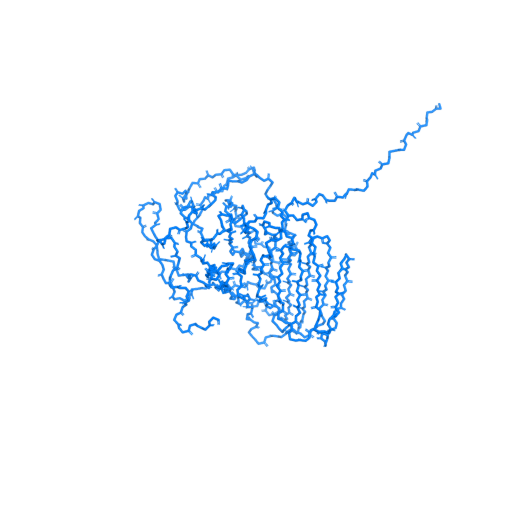-4.060 11.826 -11.815 1.00 95.56 83 ASP A O 1
ATOM 586 N N . ILE A 1 84 ? -3.844 10.423 -10.075 1.00 95.38 84 ILE A N 1
ATOM 587 C CA . ILE A 1 84 ? -3.070 9.404 -10.797 1.00 95.38 84 ILE A CA 1
ATOM 588 C C . ILE A 1 84 ? -3.951 8.371 -11.506 1.00 95.38 84 ILE A C 1
ATOM 590 O O . ILE A 1 84 ? -3.438 7.506 -12.216 1.00 95.38 84 ILE A O 1
ATOM 594 N N . THR A 1 85 ? -5.267 8.417 -11.298 1.00 95.12 85 THR A N 1
ATOM 595 C CA . THR A 1 85 ? -6.200 7.415 -11.827 1.00 95.12 85 THR A CA 1
ATOM 596 C C . THR A 1 85 ? -6.861 7.813 -13.143 1.00 95.12 85 THR A C 1
ATOM 598 O O . THR A 1 85 ? -7.385 6.939 -13.836 1.00 95.12 85 THR A O 1
ATOM 601 N N . GLY A 1 86 ? -6.797 9.091 -13.527 1.00 93.50 86 GLY A N 1
ATOM 602 C CA . GLY A 1 86 ? -7.426 9.605 -14.746 1.00 93.50 86 GLY A CA 1
ATOM 603 C C . GLY A 1 86 ? -8.940 9.791 -14.606 1.00 93.50 86 GLY A C 1
ATOM 604 O O . GLY A 1 86 ? -9.680 9.577 -15.561 1.00 93.50 86 GLY A O 1
ATOM 605 N N . GLY A 1 87 ? -9.411 10.135 -13.409 1.00 93.81 87 GLY A N 1
ATOM 606 C CA . GLY A 1 87 ? -10.818 10.319 -13.066 1.00 93.81 87 GLY A CA 1
ATOM 607 C C . GLY A 1 87 ? -11.578 9.011 -12.850 1.00 93.81 87 GLY A C 1
ATOM 608 O O . GLY A 1 87 ? -12.807 9.018 -12.789 1.00 93.81 87 GLY A O 1
ATOM 609 N N . VAL A 1 88 ? -10.875 7.876 -12.761 1.00 93.19 88 VAL A N 1
ATOM 610 C CA . VAL A 1 88 ? -11.491 6.548 -12.699 1.00 93.19 88 VAL A CA 1
ATOM 611 C C . VAL A 1 88 ? -11.288 5.905 -11.343 1.00 93.19 88 VAL A C 1
ATOM 613 O O . VAL A 1 88 ? -10.170 5.678 -10.881 1.00 93.19 88 VAL A O 1
ATOM 616 N N . ARG A 1 89 ? -12.406 5.513 -10.732 1.00 94.50 89 ARG A N 1
ATOM 617 C CA . ARG A 1 89 ? -12.408 4.731 -9.501 1.00 94.50 89 ARG A CA 1
ATOM 618 C C . ARG A 1 89 ? -11.562 3.467 -9.667 1.00 94.50 89 ARG A C 1
ATOM 620 O O . ARG A 1 89 ? -11.905 2.567 -10.431 1.00 94.50 89 ARG A O 1
ATOM 627 N N . THR A 1 90 ? -10.479 3.389 -8.905 1.00 95.00 90 THR A N 1
ATOM 628 C CA . THR A 1 90 ? -9.445 2.365 -9.047 1.00 95.00 90 THR A CA 1
ATOM 629 C C . THR A 1 90 ? -9.256 1.639 -7.723 1.00 95.00 90 THR A C 1
ATOM 631 O O . THR A 1 90 ? -8.601 2.143 -6.808 1.00 95.00 90 THR A O 1
ATOM 634 N N . ARG A 1 91 ? -9.825 0.432 -7.610 1.00 95.94 91 ARG A N 1
ATOM 635 C CA . ARG A 1 91 ? -9.545 -0.463 -6.480 1.00 95.94 91 ARG A CA 1
ATOM 636 C C . ARG A 1 91 ? -8.125 -1.000 -6.635 1.00 95.94 91 ARG A C 1
ATOM 638 O O . ARG A 1 91 ? -7.810 -1.633 -7.638 1.00 95.94 91 ARG A O 1
ATOM 645 N N . VAL A 1 92 ? -7.276 -0.746 -5.646 1.00 96.12 92 VAL A N 1
ATOM 646 C CA . VAL A 1 92 ? -5.863 -1.141 -5.653 1.00 96.12 92 VAL A CA 1
ATOM 647 C C . VAL A 1 92 ? -5.676 -2.471 -4.956 1.00 96.12 92 VAL A C 1
ATOM 649 O O . VAL A 1 92 ? -5.194 -3.433 -5.552 1.00 96.12 92 VAL A O 1
ATOM 652 N N . PHE A 1 93 ? -6.063 -2.522 -3.683 1.00 97.44 93 PHE A N 1
ATOM 653 C CA . PHE A 1 93 ? -5.952 -3.720 -2.872 1.00 97.44 93 PHE A CA 1
ATOM 654 C C . PHE A 1 93 ? -7.335 -4.335 -2.719 1.00 97.44 93 PHE A C 1
ATOM 656 O O . PHE A 1 93 ? -8.293 -3.683 -2.298 1.00 97.44 93 PHE A O 1
ATOM 663 N N . ALA A 1 94 ? -7.433 -5.620 -3.047 1.00 97.75 94 ALA A N 1
ATOM 664 C CA . ALA A 1 94 ? -8.568 -6.422 -2.638 1.00 97.75 94 ALA A CA 1
ATOM 665 C C . ALA A 1 94 ? -8.593 -6.509 -1.111 1.00 97.75 94 ALA A C 1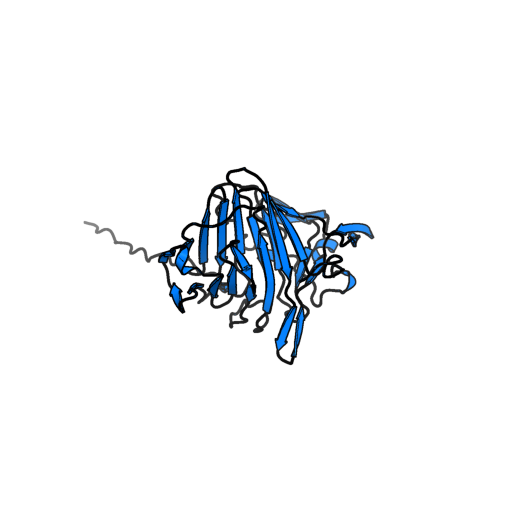
ATOM 667 O O . ALA A 1 94 ? -9.614 -6.184 -0.506 1.00 97.75 94 ALA A O 1
ATOM 668 N N . ARG A 1 95 ? -7.439 -6.855 -0.522 1.00 97.56 95 ARG A N 1
ATOM 669 C CA . ARG A 1 95 ? -7.201 -6.866 0.922 1.00 97.56 95 ARG A CA 1
ATOM 670 C C . ARG A 1 95 ? -5.727 -6.677 1.282 1.00 97.56 95 ARG A C 1
ATOM 672 O O . ARG A 1 95 ? -4.841 -7.036 0.503 1.00 97.56 95 ARG A O 1
ATOM 679 N N . LYS A 1 96 ? -5.479 -6.179 2.493 1.00 98.00 96 LYS A N 1
ATOM 680 C CA . LYS A 1 96 ? -4.216 -6.337 3.226 1.00 98.00 96 LYS A CA 1
ATOM 681 C C . LYS A 1 96 ? -4.532 -6.977 4.572 1.00 98.00 96 LYS A C 1
ATOM 683 O O . LYS A 1 96 ? -5.222 -6.374 5.389 1.00 98.00 96 LYS A O 1
ATOM 688 N N . SER A 1 97 ? -4.052 -8.195 4.781 1.00 98.00 97 SER A N 1
ATOM 689 C CA . SER A 1 97 ? -4.477 -9.052 5.890 1.00 98.00 97 SER A CA 1
ATOM 690 C C . SER A 1 97 ? -3.289 -9.422 6.774 1.00 98.00 97 SER A C 1
ATOM 692 O O . SER A 1 97 ? -2.437 -10.193 6.328 1.00 98.00 97 SER A O 1
ATOM 694 N N . PRO A 1 98 ? -3.216 -8.880 8.000 1.00 98.12 98 PRO A N 1
ATOM 695 C CA . PRO A 1 98 ? -2.291 -9.341 9.026 1.00 98.12 98 PRO A CA 1
ATOM 696 C C . PRO A 1 98 ? -2.709 -10.707 9.586 1.00 98.12 98 PRO A C 1
ATOM 698 O O . PRO A 1 98 ? -3.876 -10.910 9.918 1.00 98.12 98 PRO A O 1
ATOM 701 N N . ASP A 1 99 ? -1.750 -11.620 9.729 1.00 97.56 99 ASP A N 1
ATOM 702 C CA . ASP A 1 99 ? -1.879 -12.844 10.518 1.00 97.56 99 ASP A CA 1
ATOM 703 C C . ASP A 1 99 ? -1.269 -12.633 11.909 1.00 97.56 99 ASP A C 1
ATOM 705 O O . ASP A 1 99 ? -0.048 -12.584 12.091 1.00 97.56 99 ASP A O 1
ATOM 709 N N . HIS A 1 100 ? -2.151 -12.530 12.901 1.00 95.06 100 HIS A N 1
ATOM 710 C CA . HIS A 1 100 ? -1.797 -12.309 14.302 1.00 95.06 100 HIS A CA 1
ATOM 711 C C . HIS A 1 100 ? -1.382 -13.578 15.044 1.00 95.06 100 HIS A C 1
ATOM 713 O O . HIS A 1 100 ? -1.086 -13.507 16.240 1.00 95.06 100 HIS A O 1
ATOM 719 N N . ARG A 1 101 ? -1.339 -14.737 14.376 1.00 94.00 101 ARG A N 1
ATOM 720 C CA . ARG A 1 101 ? -0.878 -16.014 14.945 1.00 94.00 101 ARG A CA 1
ATOM 721 C C . ARG A 1 101 ? -1.552 -16.351 16.280 1.00 94.00 101 ARG A C 1
ATOM 723 O O . ARG A 1 101 ? -0.893 -16.720 17.248 1.00 94.00 101 ARG A O 1
ATOM 730 N N . GLY A 1 102 ? -2.871 -16.168 16.330 1.00 94.06 102 GLY A N 1
ATOM 731 C CA . GLY A 1 102 ? -3.711 -16.469 17.493 1.00 94.06 102 GLY A CA 1
ATOM 732 C C . GLY A 1 102 ? -3.912 -15.324 18.493 1.00 94.06 102 GLY A C 1
ATOM 733 O O . GLY A 1 102 ? -4.731 -15.475 19.394 1.00 94.06 102 GLY A O 1
ATOM 734 N N . LEU A 1 103 ? -3.228 -14.183 18.343 1.00 96.56 103 LEU A N 1
ATOM 735 C CA . LEU A 1 103 ? -3.533 -12.980 19.127 1.00 96.56 103 LEU A CA 1
ATOM 736 C C . LEU A 1 103 ? -4.761 -12.253 18.566 1.00 96.56 103 LEU A C 1
ATOM 738 O O . LEU A 1 103 ? -5.067 -12.343 17.376 1.00 96.56 103 LEU A O 1
ATOM 742 N N . VAL A 1 104 ? -5.457 -11.519 19.432 1.00 95.69 104 VAL A N 1
ATOM 743 C CA . VAL A 1 104 ? -6.723 -10.851 19.110 1.00 95.69 104 VAL A CA 1
ATOM 744 C C . VAL A 1 104 ? -6.708 -9.392 19.550 1.00 95.69 104 VAL A C 1
ATOM 746 O O . VAL A 1 104 ? -6.104 -9.045 20.561 1.00 95.69 104 VAL A O 1
ATOM 749 N N . LEU A 1 105 ? -7.406 -8.549 18.791 1.00 98.12 105 LEU A N 1
ATOM 750 C CA . LEU A 1 105 ? -7.642 -7.146 19.119 1.00 98.12 105 LEU A CA 1
ATOM 751 C C . LEU A 1 105 ? -9.001 -7.011 19.805 1.00 98.12 105 LEU A C 1
ATOM 753 O O . LEU A 1 105 ? -10.045 -7.165 19.168 1.00 98.12 105 LEU A O 1
ATOM 757 N N . THR A 1 106 ? -8.996 -6.748 21.106 1.00 97.00 106 THR A N 1
ATOM 758 C CA . THR A 1 106 ? -10.210 -6.712 21.937 1.00 97.00 106 THR A CA 1
ATOM 759 C C . THR A 1 106 ? -10.538 -5.328 22.460 1.00 97.00 106 THR A C 1
ATOM 761 O O . THR A 1 106 ? -11.692 -5.069 22.792 1.00 97.00 106 THR A O 1
ATOM 764 N N . ASP A 1 107 ? -9.558 -4.432 22.501 1.00 98.31 107 ASP A N 1
ATOM 765 C CA . ASP A 1 107 ? -9.693 -3.154 23.187 1.00 98.31 107 ASP A CA 1
ATOM 766 C C . ASP A 1 107 ? -10.539 -2.172 22.369 1.00 98.31 107 ASP A C 1
ATOM 768 O O . ASP A 1 107 ? -10.918 -2.440 21.219 1.00 98.31 107 ASP A O 1
ATOM 772 N N . ALA A 1 108 ? -10.858 -1.031 22.981 1.00 98.38 108 ALA A N 1
ATOM 773 C CA . ALA A 1 108 ? -11.416 0.109 22.269 1.00 98.38 108 ALA A CA 1
ATOM 774 C C . ALA A 1 108 ? -10.452 0.576 21.165 1.00 98.38 108 ALA A C 1
ATOM 776 O O . ALA A 1 108 ? -9.235 0.426 21.276 1.00 98.38 108 ALA A O 1
ATOM 777 N N . MET A 1 109 ? -11.007 1.151 20.102 1.00 98.56 109 MET A N 1
ATOM 778 C CA . MET A 1 109 ? -10.217 1.775 19.046 1.00 98.56 109 MET A CA 1
ATOM 779 C C . MET A 1 109 ? -10.025 3.254 19.359 1.00 98.56 109 MET A C 1
ATOM 781 O O . MET A 1 109 ? -10.989 3.944 19.679 1.00 98.56 109 MET A O 1
ATOM 785 N N . THR A 1 110 ? -8.811 3.763 19.205 1.00 98.62 110 THR A N 1
ATOM 786 C CA . THR A 1 110 ? -8.561 5.206 19.161 1.00 98.62 110 THR A CA 1
ATOM 787 C C . THR A 1 110 ? -8.594 5.669 17.712 1.00 98.62 110 THR A C 1
ATOM 789 O O . THR A 1 110 ? -8.012 5.023 16.843 1.00 98.62 110 THR A O 1
ATOM 792 N N . VAL A 1 111 ? -9.278 6.780 17.453 1.00 98.62 111 VAL A N 1
ATOM 793 C CA . VAL A 1 111 ? -9.346 7.446 16.152 1.00 98.62 111 VAL A CA 1
ATOM 794 C C . VAL A 1 111 ? -8.819 8.861 16.310 1.00 98.62 111 VAL A C 1
ATOM 796 O O . VAL A 1 111 ? -9.331 9.618 17.131 1.00 98.62 111 VAL A O 1
ATOM 799 N N . GLU A 1 112 ? -7.842 9.229 15.493 1.00 98.50 112 GLU A N 1
ATOM 800 C CA . GLU A 1 112 ? -7.361 10.597 15.342 1.00 98.50 112 GLU A CA 1
ATOM 801 C C . GLU A 1 112 ? -7.573 11.036 13.894 1.00 98.50 112 GLU A C 1
ATOM 803 O O . GLU A 1 112 ? -6.984 10.486 12.963 1.00 98.50 112 GLU A O 1
ATOM 808 N N . LEU A 1 113 ? -8.430 12.035 13.708 1.00 98.12 113 LEU A N 1
ATOM 809 C CA . LEU A 1 113 ? -8.657 12.709 12.436 1.00 98.12 113 LEU A CA 1
ATOM 810 C C . LEU A 1 113 ? -8.022 14.086 12.518 1.00 98.12 113 LEU A C 1
ATOM 812 O O . LEU A 1 113 ? -8.317 14.857 13.436 1.00 98.12 113 LEU A O 1
ATOM 816 N N . LYS A 1 114 ? -7.162 14.416 11.559 1.00 95.38 114 LYS A N 1
ATOM 817 C CA . LYS A 1 114 ? -6.530 15.730 11.506 1.00 95.38 114 LYS A CA 1
ATOM 818 C C . LYS A 1 114 ? -6.177 16.092 10.076 1.00 95.38 114 LYS A C 1
ATOM 820 O O . LYS A 1 114 ? -5.403 15.391 9.437 1.00 95.38 114 LYS A O 1
ATOM 825 N N . ASP A 1 115 ? -6.689 17.227 9.614 1.00 93.19 115 ASP A N 1
ATOM 826 C CA . ASP A 1 115 ? -6.459 17.727 8.259 1.00 93.19 115 ASP A CA 1
ATOM 827 C C . ASP A 1 115 ? -6.785 16.641 7.211 1.00 93.19 115 ASP A C 1
ATOM 829 O O . ASP A 1 115 ? -7.932 16.214 7.082 1.00 93.19 115 ASP A O 1
ATOM 833 N N . THR A 1 116 ? -5.770 16.162 6.494 1.00 93.94 116 THR A N 1
ATOM 834 C CA . THR A 1 116 ? -5.868 15.118 5.462 1.00 93.94 116 THR A CA 1
ATOM 835 C C . THR A 1 116 ? -5.526 13.720 5.974 1.00 93.94 116 THR A C 1
ATOM 837 O O . THR A 1 116 ? -5.498 12.768 5.198 1.00 93.94 116 THR A O 1
ATOM 840 N N . ASP A 1 117 ? -5.191 13.598 7.251 1.00 95.06 117 ASP A N 1
ATOM 841 C CA . ASP A 1 117 ? -4.576 12.424 7.846 1.00 95.06 117 ASP A CA 1
ATOM 842 C C . ASP A 1 117 ? -5.559 11.727 8.799 1.00 95.06 117 ASP A C 1
ATOM 844 O O . ASP A 1 117 ? -6.382 12.356 9.473 1.00 95.06 117 ASP A O 1
ATOM 848 N N . ILE A 1 118 ? -5.458 10.401 8.848 1.00 97.56 118 ILE A N 1
ATOM 849 C CA . ILE A 1 118 ? -6.130 9.554 9.830 1.00 97.56 118 ILE A CA 1
ATOM 850 C C . ILE A 1 118 ? -5.110 8.643 10.500 1.00 97.56 118 ILE A C 1
ATOM 852 O O . ILE A 1 118 ? -4.258 8.046 9.834 1.00 97.56 118 ILE A O 1
ATOM 856 N N . VAL A 1 119 ? -5.247 8.494 11.813 1.00 98.44 119 VAL A N 1
ATOM 857 C CA . VAL A 1 119 ? -4.618 7.430 12.590 1.00 98.44 119 VAL A CA 1
ATOM 858 C C . VAL A 1 119 ? -5.718 6.656 13.298 1.00 98.44 119 VAL A C 1
ATOM 860 O O . VAL A 1 119 ? -6.544 7.241 13.993 1.00 98.44 119 VAL A O 1
ATOM 863 N N . VAL A 1 120 ? -5.737 5.339 13.123 1.00 98.50 120 VAL A N 1
ATOM 864 C CA . VAL A 1 120 ? -6.541 4.449 13.962 1.00 98.50 120 VAL A CA 1
ATOM 865 C C . VAL A 1 120 ? -5.630 3.444 14.640 1.00 98.50 120 VAL A C 1
ATOM 867 O O . VAL A 1 120 ? -4.745 2.877 14.001 1.00 98.50 120 VAL A O 1
ATOM 870 N N . ASP A 1 121 ? -5.844 3.230 15.930 1.00 98.38 121 ASP A N 1
ATOM 871 C CA . ASP A 1 121 ? -5.082 2.288 16.746 1.00 98.38 121 ASP A CA 1
ATOM 872 C C . ASP A 1 121 ? -6.038 1.398 17.536 1.00 98.38 121 ASP A C 1
ATOM 874 O O . ASP A 1 121 ? -7.074 1.860 18.022 1.00 98.38 121 ASP A O 1
ATOM 878 N N . ARG A 1 122 ? -5.705 0.113 17.642 1.00 98.38 122 ARG A N 1
ATOM 879 C CA . ARG A 1 122 ? -6.433 -0.833 18.479 1.00 98.38 122 ARG A CA 1
ATOM 880 C C . ARG A 1 122 ? -5.479 -1.832 19.112 1.00 98.38 122 ARG A C 1
ATOM 882 O O . ARG A 1 122 ? -4.585 -2.356 18.447 1.00 98.38 122 ARG A O 1
ATOM 889 N N . GLY A 1 123 ? -5.732 -2.135 20.381 1.00 98.25 123 GLY A N 1
ATOM 890 C CA . GLY A 1 123 ? -4.993 -3.112 21.173 1.00 98.25 123 GLY A CA 1
ATOM 891 C C . GLY A 1 123 ? -5.771 -4.385 21.511 1.00 98.25 123 GLY A C 1
ATOM 892 O O . GLY A 1 123 ? -6.953 -4.555 21.191 1.00 98.25 123 GLY A O 1
ATOM 893 N N . GLY A 1 124 ? -5.067 -5.282 22.180 1.00 97.69 124 GLY A N 1
ATOM 894 C CA . GLY A 1 124 ? -5.556 -6.442 22.907 1.00 97.69 124 GLY A CA 1
ATOM 895 C C . GLY A 1 124 ? -4.393 -7.104 23.659 1.00 97.69 124 GLY A C 1
ATOM 896 O O . GLY A 1 124 ? -3.255 -6.620 23.608 1.00 97.69 124 GLY A O 1
ATOM 897 N N . PRO A 1 125 ? -4.628 -8.226 24.360 1.00 97.50 125 PRO A N 1
ATOM 898 C CA . PRO A 1 125 ? -3.580 -8.924 25.098 1.00 97.50 125 PRO A CA 1
ATOM 899 C C . PRO A 1 125 ? -2.377 -9.286 24.211 1.00 97.50 125 PRO A C 1
ATOM 901 O O . PRO A 1 125 ? -2.445 -10.177 23.368 1.00 97.50 125 PRO A O 1
ATOM 904 N N . GLY A 1 126 ? -1.256 -8.587 24.415 1.00 96.69 126 GLY A N 1
ATOM 905 C CA . GLY A 1 126 ? 0.006 -8.845 23.718 1.00 96.69 126 GLY A CA 1
ATOM 906 C C . GLY A 1 126 ? 0.062 -8.396 22.254 1.00 96.69 126 GLY A C 1
ATOM 907 O O . GLY A 1 126 ? 1.038 -8.737 21.585 1.00 96.69 126 GLY A O 1
ATOM 908 N N . LEU A 1 127 ? -0.922 -7.643 21.753 1.00 98.19 127 LEU A N 1
ATOM 909 C CA . LEU A 1 127 ? -0.970 -7.158 20.371 1.00 98.19 127 LEU A CA 1
ATOM 910 C C . LEU A 1 127 ? -1.529 -5.734 20.310 1.00 98.19 127 LEU A C 1
ATOM 912 O O . LEU A 1 127 ? -2.569 -5.453 20.895 1.00 98.19 127 LEU A O 1
ATOM 916 N N . SER A 1 128 ? -0.909 -4.866 19.521 1.00 98.31 128 SER A N 1
ATOM 917 C CA . SER A 1 128 ? -1.566 -3.675 18.993 1.00 98.31 128 SER A CA 1
ATOM 918 C C . SER A 1 128 ? -1.332 -3.533 17.496 1.00 98.31 128 SER A C 1
ATOM 920 O O . SER A 1 128 ? -0.369 -4.057 16.928 1.00 98.31 128 SER A O 1
ATOM 922 N N . MET A 1 129 ? -2.267 -2.847 16.850 1.00 98.56 129 MET A N 1
ATOM 923 C CA . MET A 1 129 ? -2.236 -2.518 15.437 1.00 98.56 129 MET A CA 1
ATOM 924 C C . MET A 1 129 ? -2.555 -1.044 15.264 1.00 98.56 129 MET A C 1
ATOM 926 O O . MET A 1 129 ? -3.568 -0.561 15.765 1.00 98.56 129 MET A O 1
ATOM 930 N N . LYS A 1 130 ? -1.739 -0.369 14.462 1.00 98.56 130 LYS A N 1
ATOM 931 C CA . LYS A 1 130 ? -1.969 1.011 14.041 1.00 98.56 130 LYS A CA 1
ATOM 932 C C . LYS A 1 130 ? -2.055 1.094 12.526 1.00 98.56 130 LYS A C 1
ATOM 934 O O . LYS A 1 130 ? -1.208 0.534 11.828 1.00 98.56 130 LYS A O 1
ATOM 939 N N . ILE A 1 131 ? -3.044 1.822 12.019 1.00 98.44 131 ILE A N 1
ATOM 940 C CA . ILE A 1 131 ? -3.150 2.218 10.614 1.00 98.44 131 ILE A CA 1
ATOM 941 C C . ILE A 1 131 ? -3.011 3.732 10.538 1.00 98.44 131 ILE A C 1
ATOM 943 O O . ILE A 1 131 ? -3.672 4.462 11.271 1.00 98.44 131 ILE A O 1
ATOM 947 N N . GLN A 1 132 ? -2.161 4.194 9.630 1.00 97.19 132 GLN A N 1
ATOM 948 C CA . GLN A 1 132 ? -2.027 5.605 9.289 1.00 97.19 132 GLN A CA 1
ATOM 949 C C . GLN A 1 132 ? -2.291 5.763 7.801 1.00 97.19 132 GLN A C 1
ATOM 951 O O . GLN A 1 132 ? -1.710 5.030 6.995 1.00 97.19 132 GLN A O 1
ATOM 956 N N . ALA A 1 133 ? -3.149 6.710 7.437 1.00 95.94 133 ALA A N 1
ATOM 957 C CA . ALA A 1 133 ? -3.428 7.008 6.043 1.00 95.94 133 ALA A CA 1
ATOM 958 C C . ALA A 1 133 ? -3.533 8.513 5.790 1.00 95.94 133 ALA A C 1
ATOM 960 O O . ALA A 1 133 ? -3.850 9.285 6.693 1.00 95.94 133 ALA A O 1
ATOM 961 N N . LYS A 1 134 ? -3.291 8.915 4.541 1.00 95.31 134 LYS A N 1
ATOM 962 C CA . LYS A 1 134 ? -3.435 10.293 4.082 1.00 95.31 134 LYS A CA 1
ATOM 963 C C . LYS A 1 134 ? -4.272 10.377 2.808 1.00 95.31 134 LYS A C 1
ATOM 965 O O . LYS A 1 134 ? -3.997 9.675 1.836 1.00 95.31 134 LYS A O 1
ATOM 970 N N . ASP A 1 135 ? -5.268 11.255 2.815 1.00 96.06 135 ASP A N 1
ATOM 971 C CA . ASP A 1 135 ? -6.238 11.424 1.738 1.00 96.06 135 ASP A CA 1
ATOM 972 C C . ASP A 1 135 ? -5.702 12.376 0.661 1.00 96.06 135 ASP A C 1
ATOM 974 O O . ASP A 1 135 ? -5.840 13.597 0.756 1.00 96.06 135 ASP A O 1
ATOM 978 N N . CYS A 1 136 ? -5.047 11.813 -0.357 1.00 94.88 136 CYS A N 1
ATOM 979 C CA . CYS A 1 136 ? -4.484 12.565 -1.480 1.00 94.88 136 CYS A CA 1
ATOM 980 C C . CYS A 1 136 ? -4.723 11.834 -2.807 1.00 94.88 136 CYS A C 1
ATOM 982 O O . CYS A 1 136 ? -4.577 10.613 -2.886 1.00 94.88 136 CYS A O 1
ATOM 984 N N . ALA A 1 137 ? -5.008 12.593 -3.862 1.00 94.38 137 ALA A N 1
ATOM 985 C CA . ALA A 1 137 ? -5.294 12.114 -5.212 1.00 94.38 137 ALA A CA 1
ATOM 986 C C . ALA A 1 137 ? -4.106 11.421 -5.897 1.00 94.38 137 ALA A C 1
ATOM 988 O O . ALA A 1 137 ? -4.307 10.538 -6.723 1.00 94.38 137 ALA A O 1
ATOM 989 N N . ASN A 1 138 ? -2.874 11.778 -5.526 1.00 87.94 138 ASN A N 1
ATOM 990 C CA . ASN A 1 138 ? -1.646 11.147 -6.019 1.00 87.94 138 ASN A CA 1
ATOM 991 C C . ASN A 1 138 ? -1.151 9.987 -5.142 1.00 87.94 138 ASN A C 1
ATOM 993 O O . ASN A 1 138 ? -0.047 9.485 -5.342 1.00 87.94 138 ASN A O 1
ATOM 997 N N . GLY A 1 139 ? -1.971 9.572 -4.175 1.00 71.69 139 GLY A N 1
ATOM 998 C CA . GLY A 1 139 ? -1.674 8.510 -3.229 1.00 71.69 139 GLY A CA 1
ATOM 999 C C . GLY A 1 139 ? -0.760 8.963 -2.104 1.00 71.69 139 GLY A C 1
ATOM 1000 O O . GLY A 1 139 ? 0.465 8.961 -2.200 1.00 71.69 139 GLY A O 1
ATOM 1001 N N . GLY A 1 140 ? -1.412 9.339 -1.006 1.00 69.38 140 GLY A N 1
ATOM 1002 C CA . GLY A 1 140 ? -0.761 9.678 0.245 1.00 69.38 140 GLY A CA 1
ATOM 1003 C C . GLY A 1 140 ? -0.168 8.464 0.961 1.00 69.38 140 GLY A C 1
ATOM 1004 O O . GLY A 1 140 ? -0.207 7.326 0.492 1.00 69.38 140 GLY A O 1
ATOM 1005 N N . LEU A 1 141 ? 0.382 8.727 2.145 1.00 80.69 141 LEU A N 1
ATOM 1006 C CA . LEU A 1 141 ? 0.870 7.698 3.054 1.00 80.69 141 LEU A CA 1
ATOM 1007 C C . LEU A 1 141 ? -0.234 6.663 3.317 1.00 80.69 141 LEU A C 1
ATOM 1009 O O . LEU A 1 141 ? -1.343 7.042 3.670 1.00 80.69 141 LEU A O 1
ATOM 1013 N N . PHE A 1 142 ? 0.076 5.373 3.211 1.00 93.81 142 PHE A N 1
ATOM 1014 C CA . PHE A 1 142 ? -0.685 4.306 3.861 1.00 93.81 142 PHE A CA 1
ATOM 1015 C C . PHE A 1 142 ? 0.293 3.383 4.581 1.00 93.81 142 PHE A C 1
ATOM 1017 O O . PHE A 1 142 ? 1.257 2.919 3.966 1.00 93.81 142 PHE A O 1
ATOM 1024 N N . GLN A 1 143 ? 0.061 3.104 5.862 1.00 94.38 143 GLN A N 1
ATOM 1025 C CA . GLN A 1 143 ? 0.917 2.248 6.682 1.00 94.38 143 GLN A CA 1
ATOM 1026 C C . GLN A 1 143 ? 0.115 1.444 7.700 1.00 94.38 143 GLN A C 1
ATOM 1028 O O . GLN A 1 143 ? -0.802 1.968 8.322 1.00 94.38 143 GLN A O 1
ATOM 1033 N N . MET A 1 144 ? 0.536 0.198 7.907 1.00 97.00 144 MET A N 1
ATOM 1034 C CA . MET A 1 144 ? 0.110 -0.685 8.989 1.00 97.00 144 MET A CA 1
ATOM 1035 C C . MET A 1 144 ? 1.322 -0.997 9.872 1.00 97.00 144 MET A C 1
ATOM 1037 O O . MET A 1 144 ? 2.392 -1.320 9.350 1.00 97.00 144 MET A O 1
ATOM 1041 N N . GLU A 1 145 ? 1.166 -0.909 11.187 1.00 97.50 145 GLU A N 1
ATOM 1042 C CA . GLU A 1 145 ? 2.228 -1.133 12.175 1.00 97.50 145 GLU A CA 1
ATOM 1043 C C . GLU A 1 145 ? 1.731 -2.126 13.239 1.00 97.50 145 GLU A C 1
ATOM 1045 O O . GLU A 1 145 ? 0.927 -1.741 14.092 1.00 97.50 145 GLU A O 1
ATOM 1050 N N . PRO A 1 146 ? 2.148 -3.406 13.171 1.00 97.50 146 PRO A N 1
ATOM 1051 C CA . PRO A 1 146 ? 1.912 -4.377 14.231 1.00 97.50 146 PRO A CA 1
ATOM 1052 C C . PRO A 1 146 ? 2.937 -4.235 15.360 1.00 97.50 146 PRO A C 1
ATOM 1054 O O . PRO A 1 146 ? 4.143 -4.187 15.114 1.00 97.50 146 PRO A O 1
ATOM 1057 N N . VAL A 1 147 ? 2.480 -4.286 16.608 1.00 97.62 147 VAL A N 1
ATOM 1058 C CA . VAL A 1 147 ? 3.338 -4.433 17.792 1.00 97.62 147 VAL A CA 1
ATOM 1059 C C . VAL A 1 147 ? 2.870 -5.648 18.574 1.00 97.62 147 VAL A C 1
ATOM 1061 O O . VAL A 1 147 ? 1.710 -5.751 18.957 1.00 97.62 147 VAL A O 1
ATOM 1064 N N . ARG A 1 148 ? 3.784 -6.580 18.823 1.00 96.12 148 ARG A N 1
ATOM 1065 C CA . ARG A 1 148 ? 3.544 -7.771 19.634 1.00 96.12 148 ARG A CA 1
ATOM 1066 C C . ARG A 1 148 ? 4.375 -7.735 20.907 1.00 96.12 148 ARG A C 1
ATOM 1068 O O . ARG A 1 148 ? 5.582 -7.488 20.848 1.00 96.12 148 ARG A O 1
ATOM 1075 N N . GLY A 1 149 ? 3.739 -8.038 22.035 1.00 95.44 149 GLY A N 1
ATOM 1076 C CA . GLY A 1 149 ? 4.380 -8.118 23.350 1.00 95.44 149 GLY A CA 1
ATOM 1077 C C . GLY A 1 149 ? 5.363 -9.284 23.480 1.00 95.44 149 GLY A C 1
ATOM 1078 O O . GLY A 1 149 ? 6.282 -9.215 24.287 1.00 95.44 149 GLY A O 1
ATOM 1079 N N . ASP A 1 150 ? 5.214 -10.321 22.651 1.00 94.81 150 ASP A N 1
ATOM 1080 C CA . ASP A 1 150 ? 6.144 -11.455 22.561 1.00 94.81 150 ASP A CA 1
ATOM 1081 C C . ASP A 1 150 ? 7.352 -11.195 21.638 1.00 94.81 150 ASP A C 1
ATOM 1083 O O . ASP A 1 150 ? 8.214 -12.058 21.486 1.00 94.81 150 ASP A O 1
ATOM 1087 N N . GLY A 1 151 ? 7.415 -10.022 20.995 1.00 93.69 151 GLY A N 1
ATOM 1088 C CA . GLY A 1 151 ? 8.478 -9.655 20.057 1.00 93.69 151 GLY A CA 1
ATOM 1089 C C . GLY A 1 151 ? 8.482 -10.442 18.739 1.00 93.69 151 GLY A C 1
ATOM 1090 O O . GLY A 1 151 ? 9.387 -10.245 17.926 1.00 93.69 151 GLY A O 1
ATOM 1091 N N . ALA A 1 152 ? 7.500 -11.316 18.494 1.00 95.50 152 ALA A N 1
ATOM 1092 C CA . ALA A 1 152 ? 7.441 -12.109 17.274 1.00 95.50 152 ALA A CA 1
ATOM 1093 C C . ALA A 1 152 ? 7.061 -11.255 16.047 1.00 95.50 152 ALA A C 1
ATOM 1095 O O . ALA A 1 152 ? 6.812 -10.051 16.122 1.00 95.50 152 ALA A O 1
ATOM 1096 N N . THR A 1 153 ? 7.052 -11.895 14.878 1.00 96.06 153 THR A N 1
ATOM 1097 C CA . THR A 1 153 ? 6.702 -11.260 13.601 1.00 96.06 153 THR A CA 1
ATOM 1098 C C . THR A 1 153 ? 5.226 -11.448 13.260 1.00 96.06 153 THR A C 1
ATOM 1100 O O . THR A 1 153 ? 4.614 -12.443 13.654 1.00 96.06 153 THR A O 1
ATOM 1103 N N . THR A 1 154 ? 4.694 -10.518 12.470 1.00 97.81 154 THR A N 1
ATOM 1104 C CA . THR A 1 154 ? 3.352 -10.562 11.879 1.00 97.81 154 THR A CA 1
ATOM 1105 C C . THR A 1 154 ? 3.500 -10.695 10.370 1.00 97.81 154 THR A C 1
ATOM 1107 O O . THR A 1 154 ? 4.159 -9.865 9.740 1.00 97.81 154 THR A O 1
ATOM 1110 N N . ASP A 1 155 ? 2.906 -11.729 9.777 1.00 98.00 155 ASP A N 1
ATOM 1111 C CA . ASP A 1 155 ? 2.910 -11.884 8.323 1.00 98.00 155 ASP A CA 1
ATOM 1112 C C . ASP A 1 155 ? 1.707 -11.112 7.750 1.00 98.00 155 ASP A C 1
ATOM 1114 O O . ASP A 1 155 ? 0.575 -11.303 8.185 1.00 98.00 155 ASP A O 1
ATOM 1118 N N . ILE A 1 156 ? 1.938 -10.198 6.806 1.00 98.44 156 ILE A N 1
ATOM 1119 C CA . ILE A 1 156 ? 0.895 -9.389 6.164 1.00 98.44 156 ILE A CA 1
ATOM 1120 C C . ILE A 1 156 ? 0.801 -9.783 4.692 1.00 98.44 156 ILE A C 1
ATOM 1122 O O . ILE A 1 156 ? 1.764 -9.643 3.937 1.00 98.44 156 ILE A O 1
ATOM 1126 N N . THR A 1 157 ? -0.374 -10.261 4.284 1.00 98.12 157 THR A N 1
ATOM 1127 C CA . THR A 1 157 ? -0.671 -10.639 2.896 1.00 98.12 157 THR A CA 1
ATOM 1128 C C . THR A 1 157 ? -1.351 -9.487 2.173 1.00 98.12 157 THR A C 1
ATOM 1130 O O . THR A 1 157 ? -2.408 -9.029 2.602 1.00 98.12 157 THR A O 1
ATOM 1133 N N . HIS A 1 158 ? -0.785 -9.033 1.059 1.00 97.62 158 HIS A N 1
ATOM 1134 C CA . HIS A 1 158 ? -1.401 -8.064 0.157 1.00 97.62 158 HIS A CA 1
ATOM 1135 C C . HIS A 1 158 ? -1.972 -8.781 -1.054 1.00 97.62 158 HIS A C 1
ATOM 1137 O O . HIS A 1 158 ? -1.257 -9.520 -1.722 1.00 97.62 158 HIS A O 1
ATOM 1143 N N . VAL A 1 159 ? -3.234 -8.519 -1.375 1.00 98.31 159 VAL A N 1
ATOM 1144 C CA . VAL A 1 159 ? -3.884 -9.021 -2.588 1.00 98.31 159 VAL A CA 1
ATOM 1145 C C . VAL A 1 159 ? -4.266 -7.826 -3.445 1.00 98.31 159 VAL A C 1
ATOM 1147 O O . VAL A 1 159 ? -5.017 -6.960 -2.995 1.00 98.31 159 VAL A O 1
ATOM 1150 N N . LEU A 1 160 ? -3.746 -7.764 -4.669 1.00 98.25 160 LEU A N 1
ATOM 1151 C CA . LEU A 1 160 ? -4.100 -6.731 -5.638 1.00 98.25 160 LEU A CA 1
ATOM 1152 C C . LEU A 1 160 ? -5.478 -7.013 -6.230 1.00 98.25 160 LEU A C 1
ATOM 1154 O O . LEU A 1 160 ? -5.842 -8.158 -6.512 1.00 98.25 160 LEU A O 1
ATOM 1158 N N . ALA A 1 161 ? -6.249 -5.955 -6.433 1.00 96.69 161 ALA A N 1
ATOM 1159 C CA . ALA A 1 161 ? -7.609 -6.077 -6.913 1.00 96.69 161 ALA A CA 1
ATOM 1160 C C . ALA A 1 161 ? -7.687 -6.361 -8.417 1.00 96.69 161 ALA A C 1
ATOM 1162 O O . ALA A 1 161 ? -6.842 -5.952 -9.219 1.00 96.69 161 ALA A O 1
ATOM 1163 N N . THR A 1 162 ? -8.772 -7.036 -8.775 1.00 93.81 162 THR A N 1
ATOM 1164 C CA . THR A 1 162 ? -9.382 -6.971 -10.098 1.00 93.81 162 THR A CA 1
ATOM 1165 C C . THR A 1 162 ? -10.778 -6.406 -9.888 1.00 93.81 162 THR A C 1
ATOM 1167 O O . THR A 1 162 ? -11.556 -6.953 -9.111 1.00 93.81 162 THR A O 1
ATOM 1170 N N . ALA A 1 163 ? -11.079 -5.291 -10.540 1.00 84.56 163 ALA A N 1
ATOM 1171 C CA . ALA A 1 163 ? -12.367 -4.620 -10.465 1.00 84.56 163 ALA A CA 1
ATOM 1172 C C . ALA A 1 163 ? -12.918 -4.375 -11.870 1.00 84.56 163 ALA A C 1
ATOM 1174 O O . ALA A 1 163 ? -12.207 -4.481 -12.868 1.00 84.56 163 ALA A O 1
ATOM 1175 N N . ARG A 1 164 ? -14.203 -4.044 -11.956 1.00 75.38 164 ARG A N 1
ATOM 1176 C CA . ARG A 1 164 ? -14.798 -3.559 -13.201 1.00 75.38 164 ARG A CA 1
ATOM 1177 C C . ARG A 1 164 ? -14.444 -2.079 -13.363 1.00 75.38 164 ARG A C 1
ATOM 1179 O O . ARG A 1 164 ? -14.677 -1.302 -12.441 1.00 75.38 164 ARG A O 1
ATOM 1186 N N . ALA A 1 165 ? -13.879 -1.712 -14.503 1.00 68.50 165 ALA A N 1
ATOM 1187 C CA . ALA A 1 165 ? -13.705 -0.331 -14.928 1.00 68.50 165 ALA A CA 1
ATOM 1188 C C . ALA A 1 165 ? -14.995 0.194 -15.599 1.00 68.50 165 ALA A C 1
ATOM 1190 O O . ALA A 1 165 ? -15.918 -0.590 -15.877 1.00 68.50 165 ALA A O 1
ATOM 1191 N N . PRO A 1 166 ? -15.075 1.512 -15.872 1.00 65.88 166 PRO A N 1
ATOM 1192 C CA . PRO A 1 166 ? -16.073 2.075 -16.776 1.00 65.88 166 PRO A CA 1
ATOM 1193 C C . PRO A 1 166 ? -16.146 1.292 -18.098 1.00 65.88 166 PRO A C 1
ATOM 1195 O O . PRO A 1 166 ? -15.177 0.659 -18.520 1.00 65.88 166 PRO A O 1
ATOM 1198 N N . GLU A 1 167 ? -17.323 1.293 -18.729 1.00 65.94 167 GLU A N 1
ATOM 1199 C CA . GLU A 1 167 ? -17.580 0.598 -20.007 1.00 65.94 167 GLU A CA 1
ATOM 1200 C C . GLU A 1 167 ? -17.478 -0.941 -19.945 1.00 65.94 167 GLU A C 1
ATOM 1202 O O . GLU A 1 167 ? -17.480 -1.625 -20.965 1.00 65.94 167 GLU A O 1
ATOM 1207 N N . GLY A 1 168 ? -17.450 -1.519 -18.739 1.00 65.25 168 GLY A N 1
ATOM 1208 C CA . GLY A 1 168 ? -17.519 -2.969 -18.539 1.00 65.25 168 GLY A CA 1
ATOM 1209 C C . GLY A 1 168 ? -16.192 -3.708 -18.724 1.00 65.25 168 GLY A C 1
ATOM 1210 O O . GLY A 1 168 ? -16.183 -4.937 -18.636 1.00 65.25 168 GLY A O 1
ATOM 1211 N N . THR A 1 169 ? -15.089 -2.984 -18.922 1.00 72.31 169 THR A N 1
ATOM 1212 C CA . THR A 1 169 ? -13.731 -3.545 -18.965 1.00 72.31 169 THR A CA 1
ATOM 1213 C C . THR A 1 169 ? -13.263 -3.975 -17.568 1.00 72.31 169 THR A C 1
ATOM 1215 O O . THR A 1 169 ? -13.825 -3.566 -16.551 1.00 72.31 169 THR A O 1
ATOM 1218 N N . SER A 1 170 ? -12.258 -4.848 -17.477 1.00 81.81 170 SER A N 1
ATOM 1219 C CA . SER A 1 170 ? -11.654 -5.225 -16.191 1.00 81.81 170 SER A CA 1
ATOM 1220 C C . SER A 1 170 ? -10.424 -4.368 -15.910 1.00 81.81 170 SER A C 1
ATOM 1222 O O . SER A 1 170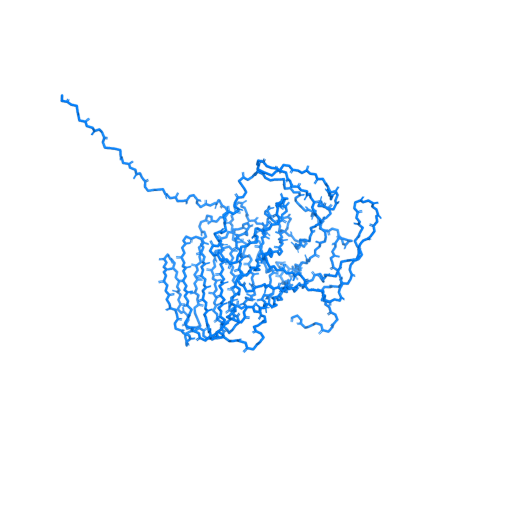 ? -9.437 -4.445 -16.634 1.00 81.81 170 SER A O 1
ATOM 1224 N N . LEU A 1 171 ? -10.449 -3.613 -14.814 1.00 91.62 171 LEU A N 1
ATOM 1225 C CA . LEU A 1 171 ? -9.276 -2.954 -14.255 1.00 91.62 171 LEU A CA 1
ATOM 1226 C C . LEU A 1 171 ? -8.584 -3.938 -13.314 1.00 91.62 171 LEU A C 1
ATOM 1228 O O . LEU A 1 171 ? -9.015 -4.171 -12.183 1.00 91.62 171 LEU A O 1
ATOM 1232 N N . THR A 1 172 ? -7.509 -4.546 -13.805 1.00 95.19 172 THR A N 1
ATOM 1233 C CA . THR A 1 172 ? -6.674 -5.450 -13.014 1.00 95.19 172 THR A CA 1
ATOM 1234 C C . THR A 1 172 ? -5.401 -4.739 -12.601 1.00 95.19 172 THR A C 1
ATOM 1236 O O . THR A 1 172 ? -4.631 -4.305 -13.454 1.00 95.19 172 THR A O 1
ATOM 1239 N N . VAL A 1 173 ? -5.160 -4.665 -11.294 1.00 97.88 173 VAL A N 1
ATOM 1240 C CA . VAL A 1 173 ? -3.876 -4.213 -10.759 1.00 97.88 173 VAL A CA 1
ATOM 1241 C C . VAL A 1 173 ? -2.926 -5.406 -10.686 1.00 97.88 173 VAL A C 1
ATOM 1243 O O . VAL A 1 173 ? -3.318 -6.491 -10.238 1.00 97.88 173 VAL A O 1
ATOM 1246 N N . PHE A 1 174 ? -1.689 -5.234 -11.148 1.00 98.31 174 PHE A N 1
ATOM 1247 C CA . PHE A 1 174 ? -0.679 -6.293 -11.212 1.00 98.31 174 PHE A CA 1
ATOM 1248 C C . PHE A 1 174 ? 0.708 -5.793 -10.805 1.00 98.31 174 PHE A C 1
ATOM 1250 O O . PHE A 1 174 ? 1.055 -4.641 -11.056 1.00 98.31 174 PHE A O 1
ATOM 1257 N N . TYR A 1 175 ? 1.506 -6.676 -10.205 1.00 98.69 175 TYR A N 1
ATOM 1258 C CA . TYR A 1 175 ? 2.924 -6.450 -9.946 1.00 98.69 175 TYR A CA 1
ATOM 1259 C C . TYR A 1 175 ? 3.765 -6.657 -11.213 1.00 98.69 175 TYR A C 1
ATOM 1261 O O . TYR A 1 175 ? 3.498 -7.553 -12.018 1.00 98.69 175 TYR A O 1
ATOM 1269 N N . PHE A 1 176 ? 4.821 -5.863 -11.363 1.00 98.62 176 PHE A N 1
ATOM 1270 C CA . PHE A 1 176 ? 5.776 -5.956 -12.464 1.00 98.62 176 PHE A CA 1
ATOM 1271 C C . PHE A 1 176 ? 7.193 -5.574 -12.017 1.00 98.62 176 PHE A C 1
ATOM 1273 O O . PHE A 1 176 ? 7.375 -4.750 -11.118 1.00 98.62 176 PHE A O 1
ATOM 1280 N N . ASP A 1 177 ? 8.198 -6.160 -12.666 1.00 97.69 177 ASP A N 1
ATOM 1281 C CA . ASP A 1 177 ? 9.583 -5.692 -12.611 1.00 97.69 177 ASP A CA 1
ATOM 1282 C C . ASP A 1 177 ? 9.731 -4.440 -13.479 1.00 97.69 177 ASP A C 1
ATOM 1284 O O . ASP A 1 177 ? 9.516 -4.487 -14.696 1.00 97.69 177 ASP A O 1
ATOM 1288 N N . ASN A 1 178 ? 10.064 -3.310 -12.855 1.00 97.94 178 ASN A N 1
ATOM 1289 C CA . ASN A 1 178 ? 10.083 -2.016 -13.521 1.00 97.94 178 ASN A CA 1
ATOM 1290 C C . ASN A 1 178 ? 11.317 -1.889 -14.438 1.00 97.94 178 ASN A C 1
ATOM 1292 O O . ASN A 1 178 ? 12.442 -1.732 -13.943 1.00 97.94 178 ASN A O 1
ATOM 1296 N N . PRO A 1 179 ? 11.133 -1.882 -15.775 1.00 97.06 179 PRO A N 1
ATOM 1297 C CA . PRO A 1 179 ? 12.250 -1.868 -16.708 1.00 97.06 179 PRO A CA 1
ATOM 1298 C C . PRO A 1 179 ? 13.058 -0.568 -16.662 1.00 97.06 179 PRO A C 1
ATOM 1300 O O . PRO A 1 179 ? 14.238 -0.598 -17.007 1.00 97.06 179 PRO A O 1
ATOM 1303 N N . ASN A 1 180 ? 12.484 0.546 -16.196 1.00 97.50 180 ASN A N 1
ATOM 1304 C CA . ASN A 1 180 ? 13.215 1.808 -16.064 1.00 97.50 180 ASN A CA 1
ATOM 1305 C C . ASN A 1 180 ? 14.280 1.711 -14.962 1.00 97.50 180 ASN A C 1
ATOM 1307 O O . ASN A 1 180 ? 15.396 2.201 -15.127 1.00 97.50 180 ASN A O 1
ATOM 1311 N N . PHE A 1 181 ? 13.963 1.025 -13.859 1.00 97.00 181 PHE A N 1
ATOM 1312 C CA . PHE A 1 181 ? 14.934 0.727 -12.804 1.00 97.00 181 PHE A CA 1
ATOM 1313 C C . PHE A 1 181 ? 15.944 -0.320 -13.258 1.00 97.00 181 PHE A C 1
ATOM 1315 O O . PHE A 1 181 ? 17.140 -0.134 -13.055 1.00 97.00 181 PHE A O 1
ATOM 1322 N N . ARG A 1 182 ? 15.486 -1.380 -13.933 1.00 94.94 182 ARG A N 1
ATOM 1323 C CA . ARG A 1 182 ? 16.360 -2.414 -14.502 1.00 94.94 182 ARG A CA 1
ATOM 1324 C C . ARG A 1 182 ? 17.402 -1.829 -15.460 1.00 94.94 182 ARG A C 1
ATOM 1326 O O . ARG A 1 182 ? 18.578 -2.155 -15.357 1.00 94.94 182 ARG A O 1
ATOM 1333 N N . ALA A 1 183 ? 17.005 -0.919 -16.350 1.00 95.69 183 ALA A N 1
ATOM 1334 C CA . ALA A 1 183 ? 17.911 -0.268 -17.301 1.00 95.69 183 ALA A CA 1
ATOM 1335 C C . ALA A 1 183 ? 19.018 0.556 -16.621 1.00 95.69 183 ALA A C 1
ATOM 1337 O O . ALA A 1 183 ? 20.068 0.801 -17.216 1.00 95.69 183 ALA A O 1
ATOM 1338 N N . ARG A 1 184 ? 18.787 0.968 -15.370 1.00 95.94 184 ARG A N 1
ATOM 1339 C CA . ARG A 1 184 ? 19.694 1.793 -14.570 1.00 95.94 184 ARG A CA 1
ATOM 1340 C C . ARG A 1 184 ? 20.279 1.066 -13.366 1.00 95.94 184 ARG A C 1
ATOM 1342 O O . ARG A 1 184 ? 20.949 1.697 -12.556 1.00 95.94 184 ARG A O 1
ATOM 1349 N N . GLU A 1 185 ? 20.054 -0.241 -13.240 1.00 93.69 185 GLU A N 1
ATOM 1350 C CA . GLU A 1 185 ? 20.545 -1.030 -12.114 1.00 93.69 185 GLU A CA 1
ATOM 1351 C C . GLU A 1 185 ? 22.059 -0.834 -11.949 1.00 93.69 185 GLU A C 1
ATOM 1353 O O . GLU A 1 185 ? 22.824 -0.908 -12.916 1.00 93.69 185 GLU A O 1
ATOM 1358 N N . GLY A 1 186 ? 22.478 -0.531 -10.720 1.00 93.44 186 GLY A N 1
ATOM 1359 C CA . GLY A 1 186 ? 23.872 -0.278 -10.375 1.00 93.44 186 GLY A CA 1
ATOM 1360 C C . GLY A 1 186 ? 24.341 1.168 -10.558 1.00 93.44 186 GLY A C 1
ATOM 1361 O O . GLY A 1 186 ? 25.366 1.509 -9.965 1.00 93.44 186 GLY A O 1
ATOM 1362 N N . ASP A 1 187 ? 23.609 2.025 -11.279 1.00 96.06 187 ASP A N 1
ATOM 1363 C CA . ASP A 1 187 ? 23.944 3.451 -11.379 1.00 96.06 187 ASP A CA 1
ATOM 1364 C C . ASP A 1 187 ? 23.921 4.111 -9.994 1.00 96.06 187 ASP A C 1
ATOM 1366 O O . ASP A 1 187 ? 23.122 3.751 -9.129 1.00 96.06 187 ASP A O 1
ATOM 1370 N N . VAL A 1 188 ? 24.779 5.109 -9.792 1.00 95.94 188 VAL A N 1
ATOM 1371 C CA . VAL A 1 188 ? 24.782 5.957 -8.596 1.00 95.94 188 VAL A CA 1
ATOM 1372 C C . VAL A 1 188 ? 24.182 7.304 -8.977 1.00 95.94 188 VAL A C 1
ATOM 1374 O O . VAL A 1 188 ? 24.655 7.953 -9.908 1.00 95.94 188 VAL A O 1
ATOM 1377 N N . VAL A 1 189 ? 23.114 7.702 -8.290 1.00 93.50 189 VAL A N 1
ATOM 1378 C CA . VAL A 1 189 ? 22.350 8.916 -8.599 1.00 93.50 189 VAL A CA 1
ATOM 1379 C C . VAL A 1 189 ? 22.290 9.861 -7.399 1.00 93.50 189 VAL A C 1
ATOM 1381 O O . VAL A 1 189 ? 22.365 9.389 -6.262 1.00 93.50 189 VAL A O 1
ATOM 1384 N N . PRO A 1 190 ? 22.151 11.181 -7.619 1.00 91.69 190 PRO A N 1
ATOM 1385 C CA . PRO A 1 190 ? 21.984 12.139 -6.531 1.00 91.69 190 PRO A CA 1
ATOM 1386 C C . PRO A 1 190 ? 20.750 11.841 -5.669 1.00 91.69 190 PRO A C 1
ATOM 1388 O O . PRO A 1 190 ? 19.686 11.497 -6.189 1.00 91.69 190 PRO A O 1
ATOM 1391 N N . PHE A 1 191 ? 20.898 12.014 -4.357 1.00 86.81 191 PHE A N 1
ATOM 1392 C CA . PHE A 1 191 ? 19.816 11.976 -3.380 1.00 86.81 191 PHE A CA 1
ATOM 1393 C C . PHE A 1 191 ? 20.126 12.972 -2.262 1.00 86.81 191 PHE A C 1
ATOM 1395 O O . PHE A 1 191 ? 20.979 12.706 -1.417 1.00 86.81 191 PHE A O 1
ATOM 1402 N N . LYS A 1 192 ? 19.432 14.115 -2.239 1.00 85.12 192 LYS A N 1
ATOM 1403 C CA . LYS A 1 192 ? 19.727 15.216 -1.302 1.00 85.12 192 LYS A CA 1
ATOM 1404 C C . LYS A 1 192 ? 21.217 15.611 -1.357 1.00 85.12 192 LYS A C 1
ATOM 1406 O O . LYS A 1 192 ? 21.715 15.973 -2.416 1.00 85.12 192 LYS A O 1
ATOM 1411 N N . ASP A 1 193 ? 21.908 15.543 -0.226 1.00 85.88 193 ASP A N 1
ATOM 1412 C CA . ASP A 1 193 ? 23.332 15.804 -0.010 1.00 85.88 193 ASP A CA 1
ATOM 1413 C C . ASP A 1 193 ? 24.215 14.550 -0.159 1.00 85.88 193 ASP A C 1
ATOM 1415 O O . ASP A 1 193 ? 25.416 14.593 0.103 1.00 85.88 193 ASP A O 1
ATOM 1419 N N . THR A 1 194 ? 23.641 13.426 -0.594 1.00 88.44 194 THR A N 1
ATOM 1420 C CA . THR A 1 194 ? 24.341 12.155 -0.792 1.00 88.44 194 THR A CA 1
ATOM 1421 C C . THR A 1 194 ? 24.018 11.537 -2.158 1.00 88.44 194 THR A C 1
ATOM 1423 O O . THR A 1 194 ? 23.470 12.178 -3.058 1.00 88.44 194 THR A O 1
ATOM 1426 N N . THR A 1 195 ? 24.397 10.276 -2.346 1.00 91.69 195 THR A N 1
ATOM 1427 C CA . THR A 1 195 ? 24.057 9.489 -3.528 1.00 91.69 195 THR A CA 1
ATOM 1428 C C . THR A 1 195 ? 23.459 8.149 -3.132 1.00 91.69 195 THR A C 1
ATOM 1430 O O . THR A 1 195 ? 23.727 7.616 -2.056 1.00 91.69 195 THR A O 1
ATOM 1433 N N . VAL A 1 196 ? 22.638 7.593 -4.018 1.00 91.81 196 VAL A N 1
ATOM 1434 C CA . VAL A 1 196 ? 22.001 6.289 -3.834 1.00 91.81 196 VAL A CA 1
ATOM 1435 C C . VAL A 1 196 ? 22.283 5.428 -5.054 1.00 91.81 196 VAL A C 1
ATOM 1437 O O . VAL A 1 196 ? 22.244 5.898 -6.191 1.00 91.81 196 VAL A O 1
ATOM 1440 N N . ARG A 1 197 ? 22.566 4.146 -4.820 1.00 94.31 197 ARG A N 1
ATOM 1441 C CA . ARG A 1 197 ? 22.661 3.154 -5.889 1.00 94.31 197 ARG A CA 1
ATOM 1442 C C . ARG A 1 197 ? 21.261 2.716 -6.311 1.00 94.31 197 ARG A C 1
ATOM 1444 O O . ARG A 1 197 ? 20.471 2.297 -5.468 1.00 94.31 197 ARG A O 1
ATOM 1451 N N . VAL A 1 198 ? 20.981 2.749 -7.607 1.00 94.75 198 VAL A N 1
ATOM 1452 C CA . VAL A 1 198 ? 19.747 2.208 -8.182 1.00 94.75 198 VAL A CA 1
ATOM 1453 C C . VAL A 1 198 ? 19.736 0.688 -8.013 1.00 94.75 198 VAL A C 1
ATOM 1455 O O . VAL A 1 198 ? 20.646 -0.009 -8.467 1.00 94.75 198 VAL A O 1
ATOM 1458 N N . THR A 1 199 ? 18.692 0.176 -7.367 1.00 92.31 199 THR A N 1
ATOM 1459 C CA . THR A 1 199 ? 18.437 -1.257 -7.175 1.00 92.31 199 THR A CA 1
ATOM 1460 C C . THR A 1 199 ? 17.220 -1.708 -7.988 1.00 92.31 199 THR A C 1
ATOM 1462 O O . THR A 1 199 ? 16.412 -0.862 -8.389 1.00 92.31 199 THR A O 1
ATOM 1465 N N . PRO A 1 200 ? 17.052 -3.024 -8.224 1.00 92.62 200 PRO A N 1
ATOM 1466 C CA . PRO A 1 200 ? 15.838 -3.557 -8.832 1.00 92.62 200 PRO A CA 1
ATOM 1467 C C . PRO A 1 200 ? 14.573 -3.097 -8.106 1.00 92.62 200 PRO A C 1
ATOM 1469 O O . PRO A 1 200 ? 14.559 -2.897 -6.886 1.00 92.62 200 PRO A O 1
ATOM 1472 N N . ARG A 1 201 ? 13.487 -2.947 -8.861 1.00 94.69 201 ARG A N 1
ATOM 1473 C CA . ARG A 1 201 ? 12.247 -2.353 -8.372 1.00 94.69 201 ARG A CA 1
ATOM 1474 C C . ARG A 1 201 ? 11.057 -3.138 -8.889 1.00 94.69 201 ARG A C 1
ATOM 1476 O O . ARG A 1 201 ? 10.791 -3.158 -10.085 1.00 94.69 201 ARG A O 1
ATOM 1483 N N . VAL A 1 202 ? 10.301 -3.701 -7.955 1.00 96.56 202 VAL A N 1
ATOM 1484 C CA . VAL A 1 202 ? 8.952 -4.187 -8.232 1.00 96.56 202 VAL A CA 1
ATOM 1485 C C . VAL A 1 202 ? 7.977 -3.055 -7.946 1.00 96.56 202 VAL A C 1
ATOM 1487 O O . VAL A 1 202 ? 8.024 -2.447 -6.876 1.00 96.56 202 VAL A O 1
ATOM 1490 N N . ASN A 1 203 ? 7.111 -2.773 -8.907 1.00 97.88 203 ASN A N 1
ATOM 1491 C CA . ASN A 1 203 ? 5.991 -1.851 -8.780 1.00 97.88 203 ASN A CA 1
ATOM 1492 C C . ASN A 1 203 ? 4.684 -2.614 -9.017 1.00 97.88 203 ASN A C 1
ATOM 1494 O O . ASN A 1 203 ? 4.703 -3.773 -9.426 1.00 97.88 203 ASN A O 1
ATOM 1498 N N . PHE A 1 204 ? 3.551 -1.965 -8.771 1.00 98.38 204 PHE A N 1
ATOM 1499 C CA . PHE A 1 204 ? 2.259 -2.395 -9.289 1.00 98.38 204 PHE A CA 1
ATOM 1500 C C . PHE A 1 204 ? 1.588 -1.266 -10.073 1.00 98.38 204 PHE A C 1
ATOM 1502 O O . PHE A 1 204 ? 1.784 -0.096 -9.753 1.00 98.38 204 PHE A O 1
ATOM 1509 N N . ALA A 1 205 ? 0.836 -1.617 -11.112 1.00 97.75 205 ALA A N 1
ATOM 1510 C CA . ALA A 1 205 ? 0.126 -0.688 -11.995 1.00 97.75 205 ALA A CA 1
ATOM 1511 C C . ALA A 1 205 ? -1.129 -1.365 -12.572 1.00 97.75 205 ALA A C 1
ATOM 1513 O O . ALA A 1 205 ? -1.482 -2.474 -12.163 1.00 97.75 205 ALA A O 1
ATOM 1514 N N . ASN A 1 206 ? -1.809 -0.695 -13.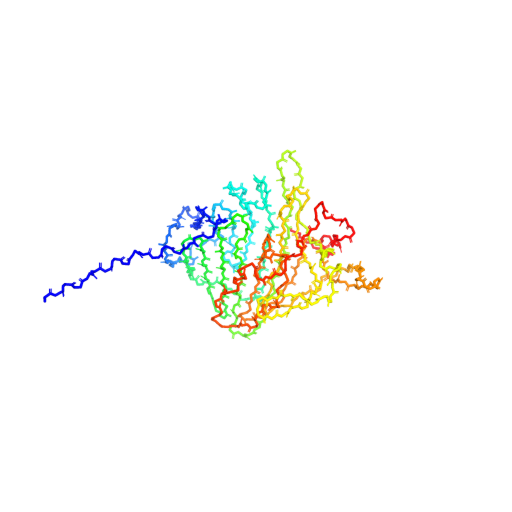501 1.00 96.12 206 ASN A N 1
ATOM 1515 C CA . ASN A 1 206 ? -2.903 -1.245 -14.296 1.00 96.12 206 ASN A CA 1
ATOM 1516 C C . ASN A 1 206 ? -2.726 -0.838 -15.776 1.00 96.12 206 ASN A C 1
ATOM 1518 O O . ASN A 1 206 ? -1.852 -0.036 -16.099 1.00 96.12 206 ASN A O 1
ATOM 1522 N N . ASP A 1 207 ? -3.556 -1.383 -16.665 1.00 94.50 207 ASP A N 1
ATOM 1523 C CA . ASP A 1 207 ? -3.491 -1.114 -18.115 1.00 94.50 207 ASP A CA 1
ATOM 1524 C C . ASP A 1 207 ? -4.327 0.088 -18.577 1.00 94.50 207 ASP A C 1
ATOM 1526 O O . ASP A 1 207 ? -4.492 0.308 -19.773 1.00 94.50 207 ASP A O 1
ATOM 1530 N N . PHE A 1 208 ? -4.885 0.853 -17.642 1.00 93.12 208 PHE A N 1
ATOM 1531 C CA . PHE A 1 208 ? -5.856 1.907 -17.923 1.00 93.12 208 PHE A CA 1
ATOM 1532 C C . PHE A 1 208 ? -5.307 3.307 -17.619 1.00 93.12 208 PHE A C 1
ATOM 1534 O O . PHE A 1 208 ? -5.417 4.217 -18.434 1.00 93.12 208 PHE A O 1
ATOM 1541 N N . SER A 1 209 ? -4.701 3.481 -16.448 1.00 93.69 209 SER A N 1
ATOM 1542 C CA . SER A 1 209 ? -4.303 4.770 -15.890 1.00 93.69 209 SER A CA 1
ATOM 1543 C C . SER A 1 209 ? -2.792 4.990 -16.085 1.00 93.69 209 SER A C 1
ATOM 1545 O O . SER A 1 209 ? -1.997 4.418 -15.334 1.00 93.69 209 SER A O 1
ATOM 1547 N N . PRO A 1 210 ? -2.354 5.849 -17.029 1.00 95.38 210 PRO A N 1
ATOM 1548 C CA . PRO A 1 210 ? -0.934 6.041 -17.359 1.00 95.38 210 PRO A CA 1
ATOM 1549 C C . PRO A 1 210 ? -0.091 6.660 -16.241 1.00 95.38 210 PRO A C 1
ATOM 1551 O O . PRO A 1 210 ? 1.134 6.638 -16.309 1.00 95.38 210 PRO A O 1
ATOM 1554 N N . GLN A 1 211 ? -0.732 7.220 -15.215 1.00 95.62 211 GLN A N 1
ATOM 1555 C CA . GLN A 1 211 ? -0.072 7.801 -14.045 1.00 95.62 211 GLN A CA 1
ATOM 1556 C C . GLN A 1 211 ? -0.168 6.898 -12.805 1.00 95.62 211 GLN A C 1
ATOM 1558 O O . GLN A 1 211 ? 0.487 7.169 -11.797 1.00 95.62 211 GLN A O 1
ATOM 1563 N N . PHE A 1 212 ? -0.945 5.810 -12.865 1.00 96.19 212 PHE A N 1
ATOM 1564 C CA . PHE A 1 212 ? -1.148 4.920 -11.731 1.00 96.19 212 PHE A CA 1
ATOM 1565 C C . PHE A 1 212 ? 0.000 3.923 -11.616 1.00 96.19 212 PHE A C 1
ATOM 1567 O O . PHE A 1 212 ? 0.063 2.899 -12.298 1.00 96.19 212 PHE A O 1
ATOM 1574 N N . VAL A 1 213 ? 0.880 4.209 -10.669 1.00 97.00 213 VAL A N 1
ATOM 1575 C CA . VAL A 1 213 ? 1.917 3.294 -10.217 1.00 97.00 213 VAL A CA 1
ATOM 1576 C C . VAL A 1 213 ? 1.960 3.315 -8.703 1.00 97.00 213 VAL A C 1
ATOM 1578 O O . VAL A 1 213 ? 1.781 4.353 -8.068 1.00 97.00 213 VAL A O 1
ATOM 1581 N N . GLY A 1 214 ? 2.203 2.160 -8.107 1.00 96.12 214 GLY A N 1
ATOM 1582 C CA . GLY A 1 214 ? 2.477 2.054 -6.690 1.00 96.12 214 GLY A CA 1
ATOM 1583 C C . GLY A 1 214 ? 3.549 1.029 -6.383 1.00 96.12 214 GLY A C 1
ATOM 1584 O O . GLY A 1 214 ? 4.127 0.385 -7.266 1.00 96.12 214 GLY A O 1
ATOM 1585 N N . ARG A 1 215 ? 3.882 0.933 -5.102 1.00 94.81 215 ARG A N 1
ATOM 1586 C CA . ARG A 1 215 ? 4.857 -0.014 -4.578 1.00 94.81 215 ARG A CA 1
ATOM 1587 C C . ARG A 1 215 ? 4.551 -0.342 -3.127 1.00 94.81 215 ARG A C 1
ATOM 1589 O O . ARG A 1 215 ? 4.216 0.537 -2.338 1.00 94.81 215 ARG A O 1
ATOM 1596 N N . ASP A 1 216 ? 4.758 -1.601 -2.768 1.00 94.69 216 ASP A N 1
ATOM 1597 C CA . ASP A 1 216 ? 4.815 -2.033 -1.375 1.00 94.69 216 ASP A CA 1
ATOM 1598 C C . ASP A 1 216 ? 5.973 -1.347 -0.630 1.00 94.69 216 ASP A C 1
ATOM 1600 O O . ASP A 1 216 ? 7.122 -1.393 -1.065 1.00 94.69 216 ASP A O 1
ATOM 1604 N N . SER A 1 217 ? 5.685 -0.714 0.508 1.00 91.50 217 SER A N 1
ATOM 1605 C CA . SER A 1 217 ? 6.664 0.073 1.272 1.00 91.50 217 SER A CA 1
ATOM 1606 C C . SER A 1 217 ? 6.951 -0.565 2.639 1.00 91.50 217 SER A C 1
ATOM 1608 O O . SER A 1 217 ? 6.380 -0.125 3.644 1.00 91.50 217 SER A O 1
ATOM 1610 N N . PRO A 1 218 ? 7.806 -1.602 2.701 1.00 91.56 218 PRO A N 1
ATOM 1611 C CA . PRO A 1 218 ? 8.186 -2.257 3.949 1.00 91.56 218 PRO A CA 1
ATOM 1612 C C . PRO A 1 218 ? 9.180 -1.419 4.768 1.00 91.56 218 PRO A C 1
ATOM 1614 O O . PRO A 1 218 ? 10.070 -0.768 4.219 1.00 91.56 218 PRO A O 1
ATOM 1617 N N . GLN A 1 219 ? 9.083 -1.501 6.094 1.00 90.00 219 GLN A N 1
ATOM 1618 C CA . GLN A 1 219 ? 10.102 -1.055 7.048 1.00 90.00 219 GLN A CA 1
ATOM 1619 C C . GLN A 1 219 ? 10.286 -2.151 8.094 1.00 90.00 219 GLN A C 1
ATOM 1621 O O . GLN A 1 219 ? 9.325 -2.537 8.753 1.00 90.00 219 GLN A O 1
ATOM 1626 N N . VAL A 1 220 ? 11.508 -2.668 8.244 1.00 91.62 220 VAL A N 1
ATOM 1627 C CA . VAL A 1 220 ? 11.780 -3.823 9.125 1.00 91.62 220 VAL A CA 1
ATOM 1628 C C . VAL A 1 220 ? 10.875 -5.021 8.777 1.00 91.62 220 VAL A C 1
ATOM 1630 O O . VAL A 1 220 ? 10.288 -5.677 9.638 1.00 91.62 220 VAL A O 1
ATOM 1633 N N . ALA A 1 221 ? 10.736 -5.281 7.475 1.00 93.62 221 ALA A N 1
ATOM 1634 C CA . ALA A 1 221 ? 9.948 -6.383 6.949 1.00 93.62 221 ALA A CA 1
ATOM 1635 C C . ALA A 1 221 ? 10.655 -7.064 5.775 1.00 93.62 221 ALA A C 1
ATOM 1637 O O . ALA A 1 221 ? 11.346 -6.416 4.989 1.00 93.62 221 ALA A O 1
ATOM 1638 N N . THR A 1 222 ? 10.467 -8.377 5.654 1.00 94.75 222 THR A N 1
ATOM 1639 C CA . THR A 1 222 ? 11.072 -9.207 4.601 1.00 94.75 222 THR A CA 1
ATOM 1640 C C . THR A 1 222 ? 9.980 -9.878 3.780 1.00 94.75 222 THR A C 1
ATOM 1642 O O . THR A 1 222 ? 9.035 -10.421 4.348 1.00 94.75 222 THR A O 1
ATOM 1645 N N . ARG A 1 223 ? 10.095 -9.866 2.448 1.00 95.62 223 ARG A N 1
ATOM 1646 C CA . ARG A 1 223 ? 9.141 -10.570 1.581 1.00 95.62 223 ARG A CA 1
ATOM 1647 C C . ARG A 1 223 ? 9.278 -12.083 1.765 1.00 95.62 223 ARG A C 1
ATOM 1649 O O . ARG A 1 223 ? 10.392 -12.602 1.783 1.00 95.62 223 ARG A O 1
ATOM 1656 N N . ILE A 1 224 ? 8.154 -12.780 1.869 1.00 96.69 224 ILE A N 1
ATOM 1657 C CA . ILE A 1 224 ? 8.076 -14.239 1.941 1.00 96.69 224 ILE A CA 1
ATOM 1658 C C . ILE A 1 224 ? 7.876 -14.790 0.525 1.00 96.69 224 ILE A C 1
ATOM 1660 O O . ILE A 1 224 ? 7.061 -14.275 -0.237 1.00 96.69 224 ILE A O 1
ATOM 1664 N N . ALA A 1 225 ? 8.645 -15.821 0.174 1.00 95.56 225 ALA A N 1
ATOM 1665 C CA . ALA A 1 225 ? 8.512 -16.558 -1.080 1.00 95.56 225 ALA A CA 1
ATOM 1666 C C . ALA A 1 225 ? 7.183 -17.330 -1.117 1.00 95.56 225 ALA A C 1
ATOM 1668 O O . ALA A 1 225 ? 6.780 -17.911 -0.109 1.00 95.56 225 ALA A O 1
ATOM 1669 N N . GLN A 1 226 ? 6.502 -17.332 -2.263 1.00 95.00 226 GLN A N 1
ATOM 1670 C CA . GLN A 1 226 ? 5.149 -17.880 -2.401 1.00 95.00 226 GLN A CA 1
ATOM 1671 C C . GLN A 1 226 ? 5.071 -19.015 -3.429 1.00 95.00 226 GLN A C 1
ATOM 1673 O O . GLN A 1 226 ? 3.994 -19.565 -3.639 1.00 95.00 226 GLN A O 1
ATOM 1678 N N . GLY A 1 227 ? 6.185 -19.384 -4.067 1.00 96.00 227 GLY A N 1
ATOM 1679 C CA . GLY A 1 227 ? 6.203 -20.375 -5.139 1.00 96.00 227 GLY A CA 1
ATOM 1680 C C . GLY A 1 227 ? 5.817 -19.793 -6.500 1.00 96.00 227 GLY A C 1
ATOM 1681 O O . GLY A 1 227 ? 5.241 -20.498 -7.324 1.00 96.00 227 GLY A O 1
ATOM 1682 N N . CYS A 1 228 ? 6.133 -18.519 -6.749 1.00 97.38 228 CYS A N 1
ATOM 1683 C CA . CYS A 1 228 ? 5.891 -17.825 -8.017 1.00 97.38 228 CYS A CA 1
ATOM 1684 C C . CYS A 1 228 ? 7.217 -17.388 -8.670 1.00 97.38 228 CYS A C 1
ATOM 1686 O O . CYS A 1 228 ? 7.541 -16.195 -8.667 1.00 97.38 228 CYS A O 1
ATOM 1688 N N . PRO A 1 229 ? 8.036 -18.325 -9.189 1.00 97.06 229 PRO A N 1
ATOM 1689 C CA . PRO A 1 229 ? 9.343 -17.997 -9.748 1.00 97.06 229 PRO A CA 1
ATOM 1690 C C . PRO A 1 229 ? 9.219 -17.250 -11.084 1.00 97.06 229 PRO A C 1
ATOM 1692 O O . PRO A 1 229 ? 8.711 -17.780 -12.068 1.00 97.06 229 PRO A O 1
ATOM 1695 N N . ASN A 1 230 ? 9.775 -16.043 -11.137 1.00 96.94 230 ASN A N 1
ATOM 1696 C CA . ASN A 1 230 ? 9.877 -15.208 -12.332 1.00 96.94 230 ASN A CA 1
ATOM 1697 C C . ASN A 1 230 ? 11.331 -15.096 -12.774 1.00 96.94 230 ASN A C 1
ATOM 1699 O O . ASN A 1 230 ? 12.184 -14.688 -11.986 1.00 96.94 230 ASN A O 1
ATOM 1703 N N . ARG A 1 231 ? 11.624 -15.426 -14.036 1.00 95.81 231 ARG A N 1
ATOM 1704 C CA . ARG A 1 231 ? 12.954 -15.223 -14.624 1.00 95.81 231 ARG A CA 1
ATOM 1705 C C . ARG A 1 231 ? 13.048 -13.815 -15.196 1.00 95.81 231 ARG A C 1
ATOM 1707 O O . ARG A 1 231 ? 12.444 -13.524 -16.221 1.00 95.81 231 ARG A O 1
ATOM 1714 N N . ILE A 1 232 ? 13.834 -12.968 -14.548 1.00 93.56 232 ILE A N 1
ATOM 1715 C CA . ILE A 1 232 ? 14.035 -11.570 -14.925 1.00 93.56 232 ILE A CA 1
ATOM 1716 C C . ILE A 1 232 ? 15.436 -11.434 -15.509 1.00 93.56 232 ILE A C 1
ATOM 1718 O O . ILE A 1 232 ? 16.415 -11.857 -14.891 1.00 93.56 232 ILE A O 1
ATOM 1722 N N . GLN A 1 233 ? 15.536 -10.865 -16.707 1.00 92.38 233 GLN A N 1
ATOM 1723 C CA . GLN A 1 233 ? 16.826 -10.488 -17.272 1.00 92.38 233 GLN A CA 1
ATOM 1724 C C . GLN A 1 233 ? 17.355 -9.269 -16.512 1.00 92.38 233 GLN A C 1
ATOM 1726 O O . GLN A 1 233 ? 16.607 -8.333 -16.272 1.00 92.38 233 GLN A O 1
ATOM 1731 N N . LYS A 1 234 ? 18.622 -9.265 -16.124 1.00 90.81 234 LYS A N 1
ATOM 1732 C CA . LYS A 1 234 ? 19.313 -8.117 -15.535 1.00 90.81 234 LYS A CA 1
ATOM 1733 C C . LYS A 1 234 ? 19.870 -7.205 -16.621 1.00 90.81 234 LYS A C 1
ATOM 1735 O O . LYS A 1 234 ? 19.940 -7.570 -17.794 1.00 90.81 234 LYS A O 1
ATOM 1740 N N . ARG A 1 235 ? 20.343 -6.027 -16.208 1.00 90.44 235 ARG A N 1
ATOM 1741 C CA . ARG A 1 235 ? 21.025 -5.073 -17.095 1.00 90.44 235 ARG A CA 1
ATOM 1742 C C . ARG A 1 235 ? 22.228 -5.671 -17.835 1.00 90.44 235 ARG A C 1
ATOM 1744 O O . ARG A 1 235 ? 22.465 -5.318 -18.982 1.00 90.44 235 ARG A O 1
ATOM 1751 N N . ASP A 1 236 ? 22.972 -6.566 -17.190 1.00 91.12 236 ASP A N 1
ATOM 1752 C CA . ASP A 1 236 ? 24.159 -7.231 -17.750 1.00 91.12 236 ASP A CA 1
ATOM 1753 C C . ASP A 1 236 ? 23.828 -8.398 -18.705 1.00 91.12 236 ASP A C 1
ATOM 1755 O O . ASP A 1 236 ? 24.724 -9.103 -19.165 1.00 91.12 236 ASP A O 1
ATOM 1759 N N . GLY A 1 237 ? 22.543 -8.622 -18.998 1.00 90.44 237 GLY A N 1
ATOM 1760 C CA . GLY A 1 237 ? 22.068 -9.699 -19.861 1.00 90.44 237 GLY A CA 1
ATOM 1761 C C . GLY A 1 237 ? 21.934 -11.057 -19.166 1.00 90.44 237 GLY A C 1
ATOM 1762 O O . GLY A 1 237 ? 21.342 -11.965 -19.754 1.00 90.44 237 GLY A O 1
ATOM 1763 N N . THR A 1 238 ? 22.416 -11.207 -17.927 1.00 94.12 238 THR A N 1
ATOM 1764 C CA . THR A 1 238 ? 22.212 -12.422 -17.124 1.00 94.12 238 THR A CA 1
ATOM 1765 C C . THR A 1 238 ? 20.777 -12.502 -16.604 1.00 94.12 238 THR A C 1
ATOM 1767 O O . THR A 1 238 ? 20.008 -11.552 -16.718 1.00 94.12 238 THR A O 1
ATOM 1770 N N . PHE A 1 239 ? 20.375 -13.642 -16.040 1.00 94.12 239 PHE A N 1
ATOM 1771 C CA . PHE A 1 239 ? 19.033 -13.821 -15.482 1.00 94.12 239 PHE A CA 1
ATOM 1772 C C . PHE A 1 239 ? 19.083 -14.046 -13.975 1.00 94.12 239 PHE A C 1
ATOM 1774 O O . PHE A 1 239 ? 19.983 -14.707 -13.458 1.00 94.12 239 PHE A O 1
ATOM 1781 N N . VAL A 1 240 ? 18.065 -13.549 -13.277 1.00 94.19 240 VAL A N 1
ATOM 1782 C CA . VAL A 1 240 ? 17.773 -13.877 -11.881 1.00 94.19 240 VAL A CA 1
ATOM 1783 C C . VAL A 1 240 ? 16.370 -14.444 -11.767 1.00 94.19 240 VAL A C 1
ATOM 1785 O O . VAL A 1 240 ? 15.458 -14.022 -12.475 1.00 94.19 240 VAL A O 1
ATOM 1788 N N . THR A 1 241 ? 16.200 -15.404 -10.867 1.00 95.50 241 THR A N 1
ATOM 1789 C CA . THR A 1 241 ? 14.879 -15.898 -10.490 1.00 95.50 241 THR A CA 1
ATOM 1790 C C . THR A 1 241 ? 14.400 -15.144 -9.258 1.00 95.50 241 THR A C 1
ATOM 1792 O O . THR A 1 241 ? 15.072 -15.145 -8.228 1.00 95.50 241 THR A O 1
ATOM 1795 N N . VAL A 1 242 ? 13.234 -14.516 -9.359 1.00 93.44 242 VAL A N 1
ATOM 1796 C CA . VAL A 1 242 ? 12.570 -13.812 -8.260 1.00 93.44 242 VAL A CA 1
ATOM 1797 C C . VAL A 1 242 ? 11.268 -14.528 -7.934 1.00 93.44 242 VAL A C 1
ATOM 1799 O O . VAL A 1 242 ? 10.409 -14.659 -8.797 1.00 93.44 242 VAL A O 1
ATOM 1802 N N . ASP A 1 243 ? 11.107 -14.975 -6.689 1.00 96.00 243 ASP A N 1
ATOM 1803 C CA . ASP A 1 243 ? 9.827 -15.498 -6.209 1.00 96.00 243 ASP A CA 1
ATOM 1804 C C . ASP A 1 243 ? 8.919 -14.333 -5.789 1.00 96.00 243 ASP A C 1
ATOM 1806 O O . ASP A 1 243 ? 9.190 -13.642 -4.791 1.00 96.00 243 ASP A O 1
ATOM 1810 N N . HIS A 1 244 ? 7.915 -14.059 -6.623 1.00 97.00 244 HIS A N 1
ATOM 1811 C CA . HIS A 1 244 ? 6.901 -13.031 -6.410 1.00 97.00 244 HIS A CA 1
ATOM 1812 C C . HIS A 1 244 ? 5.730 -13.225 -7.383 1.00 97.00 244 HIS A C 1
ATOM 1814 O O . HIS A 1 244 ? 5.926 -13.269 -8.591 1.00 97.00 244 HIS A O 1
ATOM 1820 N N . CYS A 1 245 ? 4.498 -13.289 -6.886 1.00 97.88 245 CYS A N 1
ATOM 1821 C CA . CYS A 1 245 ? 3.326 -13.470 -7.743 1.00 97.88 245 CYS A CA 1
ATOM 1822 C C . CYS A 1 245 ? 2.838 -12.139 -8.347 1.00 97.88 245 CYS A C 1
ATOM 1824 O O . CYS A 1 245 ? 3.087 -11.063 -7.806 1.00 97.88 245 CYS A O 1
ATOM 1826 N N . GLY A 1 246 ? 2.098 -12.195 -9.452 1.00 97.56 246 GLY A N 1
ATOM 1827 C CA . GLY A 1 246 ? 1.581 -11.018 -10.164 1.00 97.56 246 GLY A CA 1
ATOM 1828 C C . GLY A 1 246 ? 0.458 -10.255 -9.464 1.00 97.56 246 GLY A C 1
ATOM 1829 O O . GLY A 1 246 ? 0.162 -9.128 -9.843 1.00 97.56 246 GLY A O 1
ATOM 1830 N N . GLY A 1 247 ? -0.195 -10.841 -8.464 1.00 97.75 247 GLY A N 1
ATOM 1831 C CA . GLY A 1 247 ? -1.367 -10.274 -7.791 1.00 97.75 247 GLY A CA 1
ATOM 1832 C C . GLY A 1 247 ? -1.361 -10.432 -6.276 1.00 97.75 247 GLY A C 1
ATOM 1833 O O . GLY A 1 247 ? -2.326 -10.035 -5.629 1.00 97.75 247 GLY A O 1
ATOM 1834 N N . VAL A 1 248 ? -0.303 -11.002 -5.699 1.00 97.69 248 VAL A N 1
ATOM 1835 C CA . VAL A 1 248 ? -0.178 -11.174 -4.251 1.00 97.69 248 VAL A CA 1
ATOM 1836 C C . VAL A 1 248 ? 1.277 -11.021 -3.822 1.00 97.69 248 VAL A C 1
ATOM 1838 O O . VAL A 1 248 ? 2.187 -11.438 -4.539 1.00 97.69 248 VAL A O 1
ATOM 1841 N N . SER A 1 249 ? 1.477 -10.422 -2.653 1.00 97.69 249 SER A N 1
ATOM 1842 C CA . SER A 1 249 ? 2.752 -10.399 -1.939 1.00 97.69 249 SER A CA 1
ATOM 1843 C C . SER A 1 249 ? 2.512 -10.715 -0.462 1.00 97.69 249 SER A C 1
ATOM 1845 O O . SER A 1 249 ? 1.440 -10.433 0.078 1.00 97.69 249 SER A O 1
ATOM 1847 N N . VAL A 1 250 ? 3.487 -11.335 0.204 1.00 97.69 250 VAL A N 1
ATOM 1848 C CA . VAL A 1 250 ? 3.433 -11.602 1.649 1.00 97.69 250 VAL A CA 1
ATOM 1849 C C . VAL A 1 250 ? 4.692 -11.051 2.294 1.00 97.69 250 VAL A C 1
ATOM 1851 O O . VAL A 1 250 ? 5.798 -11.268 1.798 1.00 97.69 250 VAL A O 1
ATOM 1854 N N . TRP A 1 251 ? 4.529 -10.339 3.403 1.00 97.94 251 TRP A N 1
ATOM 1855 C CA . TRP A 1 251 ? 5.613 -9.659 4.101 1.00 97.94 251 TRP A CA 1
ATOM 1856 C C . TRP A 1 251 ? 5.650 -10.064 5.565 1.00 97.94 251 TRP A C 1
ATOM 1858 O O . TRP A 1 251 ? 4.669 -9.899 6.278 1.00 97.94 251 TRP A O 1
ATOM 1868 N N . ARG A 1 252 ? 6.802 -10.547 6.024 1.00 97.56 252 ARG A N 1
ATOM 1869 C CA . ARG A 1 252 ? 7.084 -10.796 7.434 1.00 97.56 252 ARG A CA 1
ATOM 1870 C C . ARG A 1 252 ? 7.553 -9.513 8.091 1.00 97.56 252 ARG A C 1
ATOM 1872 O O . ARG A 1 252 ? 8.682 -9.093 7.843 1.00 97.56 252 ARG A O 1
ATOM 1879 N N . VAL A 1 253 ? 6.705 -8.904 8.907 1.00 96.94 253 VAL A N 1
ATOM 1880 C CA . VAL A 1 253 ? 6.950 -7.618 9.568 1.00 96.94 253 VAL A CA 1
ATOM 1881 C C . VAL A 1 253 ? 7.381 -7.869 11.010 1.00 96.94 253 VAL A C 1
ATOM 1883 O O . VAL A 1 253 ? 6.733 -8.631 11.727 1.00 96.94 253 VAL A O 1
ATOM 1886 N N . ALA A 1 254 ? 8.489 -7.266 11.443 1.00 95.94 254 ALA A N 1
ATOM 1887 C CA . ALA A 1 254 ? 8.892 -7.304 12.849 1.00 95.94 254 ALA A CA 1
ATOM 1888 C C . ALA A 1 254 ? 7.896 -6.542 13.738 1.00 95.94 254 ALA A C 1
ATOM 1890 O O . ALA A 1 254 ? 7.233 -5.620 13.270 1.00 95.94 254 ALA A O 1
ATOM 1891 N N . SER A 1 255 ? 7.827 -6.885 15.027 1.00 95.38 255 SER A N 1
ATOM 1892 C CA . SER A 1 255 ? 7.124 -6.061 16.021 1.00 95.38 255 SER A CA 1
ATOM 1893 C C . SER A 1 255 ? 7.687 -4.628 16.015 1.00 95.38 255 SER A C 1
ATOM 1895 O O . SER A 1 255 ? 8.903 -4.439 16.087 1.00 95.38 255 SER A O 1
ATOM 1897 N N . GLY A 1 256 ? 6.819 -3.625 15.856 1.00 92.50 256 GLY A N 1
ATOM 1898 C CA . GLY A 1 256 ? 7.196 -2.216 15.663 1.00 92.50 256 GLY A CA 1
ATOM 1899 C C . GLY A 1 256 ? 7.693 -1.869 14.251 1.00 92.50 256 GLY A C 1
ATOM 1900 O O . GLY A 1 256 ? 8.041 -0.719 13.986 1.00 92.50 256 GLY A O 1
ATOM 1901 N N . GLY A 1 257 ? 7.743 -2.841 13.336 1.00 93.75 257 GLY A N 1
ATOM 1902 C CA . GLY A 1 257 ? 7.972 -2.627 11.907 1.00 93.75 257 GLY A CA 1
ATOM 1903 C C . GLY A 1 257 ? 6.719 -2.113 11.197 1.00 93.75 257 GLY A C 1
ATOM 1904 O O . GLY A 1 257 ? 5.639 -2.035 11.777 1.00 93.75 257 GLY A O 1
ATOM 1905 N N . ARG A 1 258 ? 6.843 -1.766 9.913 1.00 93.25 258 ARG A N 1
ATOM 1906 C CA . ARG A 1 258 ? 5.733 -1.209 9.127 1.00 93.25 258 ARG A CA 1
ATOM 1907 C C . ARG A 1 258 ? 5.582 -1.885 7.785 1.00 93.25 258 ARG A C 1
ATOM 1909 O O . ARG A 1 258 ? 6.564 -2.187 7.109 1.00 93.25 258 ARG A O 1
ATOM 1916 N N . MET A 1 259 ? 4.336 -2.012 7.358 1.00 94.81 259 MET A N 1
ATOM 1917 C CA . MET A 1 259 ? 3.998 -2.368 5.994 1.00 94.81 259 MET A CA 1
ATOM 1918 C C . MET A 1 259 ? 3.062 -1.329 5.403 1.00 94.81 259 MET A C 1
ATOM 1920 O O . MET A 1 259 ? 1.930 -1.165 5.849 1.00 94.81 259 MET A O 1
ATOM 1924 N N . GLY A 1 260 ? 3.544 -0.612 4.396 1.00 92.62 260 GLY A N 1
ATOM 1925 C CA . GLY A 1 260 ? 2.776 0.427 3.731 1.00 92.62 260 GLY A CA 1
ATOM 1926 C C . GLY A 1 260 ? 2.637 0.228 2.233 1.00 92.62 260 GLY A C 1
ATOM 1927 O O . GLY A 1 260 ? 2.984 -0.814 1.671 1.00 92.62 260 GLY A O 1
ATOM 1928 N N . ALA A 1 261 ? 2.151 1.274 1.585 1.00 92.38 261 ALA A N 1
ATOM 1929 C CA . ALA A 1 261 ? 2.248 1.464 0.150 1.00 92.38 261 ALA A CA 1
ATOM 1930 C C . ALA A 1 261 ? 2.620 2.923 -0.133 1.00 92.38 261 ALA A C 1
ATOM 1932 O O . ALA A 1 261 ? 2.276 3.817 0.639 1.00 92.38 261 ALA A O 1
ATOM 1933 N N . VAL A 1 262 ? 3.341 3.132 -1.228 1.00 91.38 262 VAL A N 1
ATOM 1934 C CA . VAL A 1 262 ? 3.588 4.450 -1.824 1.00 91.38 262 VAL A CA 1
ATOM 1935 C C . VAL A 1 262 ? 3.081 4.431 -3.259 1.00 91.38 262 VAL A C 1
ATOM 1937 O O . VAL A 1 262 ? 3.046 3.367 -3.886 1.00 91.38 262 VAL A O 1
ATOM 1940 N N . PHE A 1 263 ? 2.695 5.591 -3.773 1.00 93.50 263 PHE A N 1
ATOM 1941 C CA . PHE A 1 263 ? 2.023 5.740 -5.060 1.00 93.50 263 PHE A CA 1
ATOM 1942 C C . PHE A 1 263 ? 2.617 6.899 -5.861 1.00 93.50 263 PHE A C 1
ATOM 1944 O O . PHE A 1 263 ? 3.382 7.700 -5.329 1.00 93.50 263 PHE A O 1
ATOM 1951 N N . GLY A 1 264 ? 2.284 6.958 -7.150 1.00 91.19 264 GLY A N 1
ATOM 1952 C CA . GLY A 1 264 ? 2.718 8.018 -8.050 1.00 91.19 264 GLY A CA 1
ATOM 1953 C C . GLY A 1 264 ? 4.241 8.135 -8.118 1.00 91.19 264 GLY A C 1
ATOM 1954 O O . GLY A 1 264 ? 4.963 7.136 -8.184 1.00 91.19 264 GLY A O 1
ATOM 1955 N N . GLU A 1 265 ? 4.733 9.372 -8.091 1.00 88.69 265 GLU A N 1
ATOM 1956 C CA . GLU A 1 265 ? 6.161 9.688 -8.175 1.00 88.69 265 GLU A CA 1
ATOM 1957 C C . GLU A 1 265 ? 6.989 8.948 -7.108 1.00 88.69 265 GLU A C 1
ATOM 1959 O O . GLU A 1 265 ? 7.966 8.276 -7.453 1.00 88.69 265 GLU A O 1
ATOM 1964 N N . ASP A 1 266 ? 6.525 8.945 -5.853 1.00 86.00 266 ASP A N 1
ATOM 1965 C CA . ASP A 1 266 ? 7.183 8.302 -4.705 1.00 86.00 266 ASP A CA 1
ATOM 1966 C C . ASP A 1 266 ? 7.383 6.786 -4.912 1.00 86.00 266 ASP A C 1
ATOM 1968 O O . ASP A 1 266 ? 8.331 6.169 -4.408 1.00 86.00 266 ASP A O 1
ATOM 1972 N N . ALA A 1 267 ? 6.515 6.139 -5.696 1.00 91.62 267 ALA A N 1
ATOM 1973 C CA . ALA A 1 267 ? 6.661 4.723 -6.030 1.00 91.62 267 ALA A CA 1
ATOM 1974 C C . ALA A 1 267 ? 7.819 4.443 -7.001 1.00 91.62 267 ALA A C 1
ATOM 1976 O O . ALA A 1 267 ? 8.303 3.304 -7.075 1.00 91.62 267 ALA A O 1
ATOM 1977 N N . THR A 1 268 ? 8.286 5.466 -7.717 1.00 93.44 268 THR A N 1
ATOM 1978 C CA . THR A 1 268 ? 9.311 5.389 -8.772 1.00 93.44 268 THR A CA 1
ATOM 1979 C C . THR A 1 268 ? 10.537 6.263 -8.503 1.00 93.44 268 THR A C 1
ATOM 1981 O O . THR A 1 268 ? 11.423 6.398 -9.348 1.00 93.44 268 THR A O 1
ATOM 1984 N N . GLU A 1 269 ? 10.635 6.787 -7.289 1.00 90.50 269 GLU A N 1
ATOM 1985 C CA . GLU A 1 269 ? 11.799 7.492 -6.783 1.00 90.50 269 GLU A CA 1
ATOM 1986 C C . GLU A 1 269 ? 12.928 6.522 -6.379 1.00 90.50 269 GLU A C 1
ATOM 1988 O O . GLU A 1 269 ? 12.702 5.438 -5.808 1.00 90.50 269 GLU A O 1
ATOM 1993 N N . VAL A 1 270 ? 14.169 6.921 -6.658 1.00 90.56 270 VAL A N 1
ATOM 1994 C CA . VAL A 1 270 ? 15.388 6.282 -6.158 1.00 90.56 270 VAL A CA 1
ATOM 1995 C C . VAL A 1 270 ? 15.738 6.870 -4.792 1.00 90.56 270 VAL A C 1
ATOM 1997 O O . VAL A 1 270 ? 16.475 7.845 -4.674 1.00 90.56 270 VAL A O 1
ATOM 2000 N N . ALA A 1 271 ? 15.208 6.232 -3.754 1.00 84.31 271 ALA A N 1
ATOM 2001 C CA . ALA A 1 271 ? 15.452 6.570 -2.360 1.00 84.31 271 ALA A CA 1
ATOM 2002 C C . ALA A 1 271 ? 16.237 5.448 -1.654 1.00 84.31 271 ALA A C 1
ATOM 2004 O O . ALA A 1 271 ? 16.146 4.282 -2.066 1.00 84.31 271 ALA A O 1
ATOM 2005 N N . PRO A 1 272 ? 16.989 5.763 -0.582 1.00 77.25 272 PRO A N 1
ATOM 2006 C CA . PRO A 1 272 ? 17.584 4.738 0.261 1.00 77.25 272 PRO A CA 1
ATOM 2007 C C . PRO A 1 272 ? 16.489 3.852 0.881 1.00 77.25 272 PRO A C 1
ATOM 2009 O O . PRO A 1 272 ? 15.327 4.267 0.974 1.00 77.25 272 PRO A O 1
ATOM 2012 N N . PRO A 1 273 ? 16.833 2.630 1.330 1.00 70.38 273 PRO A N 1
ATOM 2013 C CA . PRO A 1 273 ? 15.917 1.813 2.113 1.00 70.38 273 PRO A CA 1
ATOM 2014 C C . PRO A 1 273 ? 15.361 2.608 3.295 1.00 70.38 273 PRO A C 1
ATOM 2016 O O . PRO A 1 273 ? 16.055 3.454 3.864 1.00 70.38 273 PRO A O 1
ATOM 2019 N N . ALA A 1 274 ? 14.116 2.330 3.678 1.00 66.94 274 ALA A N 1
ATOM 2020 C CA . ALA A 1 274 ? 13.532 2.970 4.844 1.00 66.94 274 ALA A CA 1
ATOM 2021 C C . ALA A 1 274 ? 14.418 2.740 6.078 1.00 66.94 274 ALA A C 1
ATOM 2023 O O . ALA A 1 274 ? 14.853 1.615 6.334 1.00 66.94 274 ALA A O 1
ATOM 2024 N N . THR A 1 275 ? 14.680 3.808 6.832 1.00 60.75 275 THR A N 1
ATOM 2025 C CA . THR A 1 275 ? 15.468 3.742 8.063 1.00 60.75 275 THR A CA 1
ATOM 2026 C C . THR A 1 275 ? 14.856 2.705 9.001 1.00 60.75 275 THR A C 1
ATOM 2028 O O . THR A 1 275 ? 13.659 2.767 9.290 1.00 60.75 275 THR A O 1
ATOM 2031 N N . VAL A 1 276 ? 15.669 1.754 9.474 1.00 58.53 276 VAL A N 1
ATOM 2032 C CA . VAL A 1 276 ? 15.258 0.795 10.506 1.00 58.53 276 VAL A CA 1
ATOM 2033 C C . VAL A 1 276 ? 14.929 1.597 11.751 1.00 58.53 276 VAL A C 1
ATOM 2035 O O . VAL A 1 276 ? 15.811 2.143 12.408 1.00 58.53 276 VAL A O 1
ATOM 2038 N N . CYS A 1 277 ? 13.648 1.717 12.042 1.00 52.78 277 CYS A N 1
ATOM 2039 C CA . CYS A 1 277 ? 13.187 2.383 13.231 1.00 52.78 277 CYS A CA 1
ATOM 2040 C C . CYS A 1 277 ? 11.957 1.635 13.731 1.00 52.78 277 CYS A C 1
ATOM 2042 O O . CYS A 1 277 ? 11.006 1.414 12.985 1.00 52.78 277 CYS A O 1
ATOM 2044 N N . THR A 1 278 ? 12.042 1.194 14.980 1.00 55.19 278 THR A N 1
ATOM 2045 C CA . THR A 1 278 ? 11.067 0.317 15.633 1.00 55.19 278 THR A CA 1
ATOM 2046 C C . THR A 1 278 ? 10.294 1.032 16.745 1.00 55.19 278 THR A C 1
ATOM 2048 O O . THR A 1 278 ? 9.397 0.437 17.330 1.00 55.19 278 THR A O 1
ATOM 2051 N N . GLN A 1 279 ? 10.617 2.302 17.047 1.00 43.19 279 GLN A N 1
ATOM 2052 C CA . GLN A 1 279 ? 9.934 3.136 18.048 1.00 43.19 279 GLN A CA 1
ATOM 2053 C C . GLN A 1 279 ? 9.961 4.623 17.650 1.00 43.19 279 GLN A C 1
ATOM 2055 O O . GLN A 1 279 ? 11.005 5.143 17.264 1.00 43.19 279 GLN A O 1
ATOM 2060 N N . ASN A 1 280 ? 8.826 5.326 17.773 1.00 44.75 280 ASN A N 1
ATOM 2061 C CA . ASN A 1 280 ? 8.698 6.790 17.619 1.00 44.75 280 ASN A CA 1
ATOM 2062 C C . ASN A 1 280 ? 9.208 7.398 16.299 1.00 44.75 280 ASN A C 1
ATOM 2064 O O . ASN A 1 280 ? 9.574 8.573 16.240 1.00 44.75 280 ASN A O 1
ATOM 2068 N N . CYS A 1 281 ? 9.205 6.639 15.207 1.00 54.28 281 CYS A N 1
ATOM 2069 C CA . CYS A 1 281 ? 9.602 7.186 13.915 1.00 54.28 281 CYS A CA 1
ATOM 2070 C C . CYS A 1 281 ? 8.454 8.007 13.344 1.00 54.28 281 CYS A C 1
ATOM 2072 O O . CYS A 1 281 ? 7.431 7.454 12.938 1.00 54.28 281 CYS A O 1
ATOM 2074 N N . GLN A 1 282 ? 8.660 9.311 13.264 1.00 41.94 282 GLN A N 1
ATOM 2075 C CA . GLN A 1 282 ? 7.871 10.175 12.406 1.00 41.94 282 GLN A CA 1
ATOM 2076 C C . GLN A 1 282 ? 8.207 9.841 10.943 1.00 41.94 282 GLN A C 1
ATOM 2078 O O . GLN A 1 282 ? 9.381 9.715 10.586 1.00 41.94 282 GLN A O 1
ATOM 2083 N N . ALA A 1 283 ? 7.196 9.700 10.083 1.00 43.12 283 ALA A N 1
ATOM 2084 C CA . ALA A 1 283 ? 7.382 9.576 8.638 1.00 43.12 283 ALA A CA 1
ATOM 2085 C C . ALA A 1 283 ? 7.847 10.928 8.054 1.00 43.12 283 ALA A C 1
ATOM 2087 O O . ALA A 1 283 ? 7.092 11.637 7.399 1.00 43.12 283 ALA A O 1
ATOM 2088 N N . GLN A 1 284 ? 9.090 11.332 8.334 1.00 38.84 284 GLN A N 1
ATOM 2089 C CA . GLN A 1 284 ? 9.646 12.621 7.892 1.00 38.84 284 GLN A CA 1
ATOM 2090 C C . GLN A 1 284 ? 10.382 12.549 6.552 1.00 38.84 284 GLN A C 1
ATOM 2092 O O . GLN A 1 284 ? 10.969 13.537 6.113 1.00 38.84 284 GLN A O 1
ATOM 2097 N N . ASN A 1 285 ? 10.321 11.420 5.847 1.00 43.91 285 ASN A N 1
ATOM 2098 C CA . ASN A 1 285 ? 10.979 11.270 4.552 1.00 43.91 285 ASN A CA 1
ATOM 2099 C C . ASN A 1 285 ? 10.147 11.889 3.419 1.00 43.91 285 ASN A C 1
ATOM 2101 O O . ASN A 1 285 ? 9.855 11.231 2.432 1.00 43.91 285 ASN A O 1
ATOM 2105 N N . ARG A 1 286 ? 9.787 13.173 3.542 1.00 44.75 286 ARG A N 1
ATOM 2106 C CA . ARG A 1 286 ? 9.456 13.973 2.360 1.00 44.75 286 ARG A CA 1
ATOM 2107 C C . ARG A 1 286 ? 10.761 14.328 1.666 1.00 44.75 286 ARG A C 1
ATOM 2109 O O . ARG A 1 286 ? 11.552 15.139 2.152 1.00 44.75 286 ARG A O 1
ATOM 2116 N N . VAL A 1 287 ? 10.997 13.698 0.535 1.00 48.88 287 VAL A N 1
ATOM 2117 C CA . VAL A 1 287 ? 12.027 14.081 -0.423 1.00 48.88 287 VAL A CA 1
ATOM 2118 C C . VAL A 1 287 ? 11.474 15.266 -1.211 1.00 48.88 287 VAL A C 1
ATOM 2120 O O . VAL A 1 287 ? 10.515 15.156 -1.959 1.00 48.88 287 VAL A O 1
ATOM 2123 N N . ARG A 1 288 ? 11.975 16.475 -0.956 1.00 48.16 288 ARG A N 1
ATOM 2124 C CA . ARG A 1 288 ? 11.463 17.706 -1.589 1.00 48.16 288 ARG A CA 1
ATOM 2125 C C . ARG A 1 288 ? 11.910 17.809 -3.061 1.00 48.16 288 ARG A C 1
ATOM 2127 O O . ARG A 1 288 ? 12.607 18.755 -3.403 1.00 48.16 288 ARG A O 1
ATOM 2134 N N . GLY A 1 289 ? 11.607 16.811 -3.895 1.00 56.41 289 GLY A N 1
ATOM 2135 C CA . GLY A 1 289 ? 12.058 16.744 -5.293 1.00 56.41 289 GLY A CA 1
ATOM 2136 C C . GLY A 1 289 ? 13.581 16.626 -5.454 1.00 56.41 289 GLY A C 1
ATOM 2137 O O . GLY A 1 289 ? 14.136 17.051 -6.458 1.00 56.41 289 GLY A O 1
ATOM 2138 N N . GLN A 1 290 ? 14.281 16.107 -4.439 1.00 69.00 290 GLN A N 1
ATOM 2139 C CA . GLN A 1 290 ? 15.752 16.015 -4.407 1.00 69.00 290 GLN A CA 1
ATOM 2140 C C . GLN A 1 290 ? 16.285 14.615 -4.726 1.00 69.00 290 GLN A C 1
ATOM 2142 O O . GLN A 1 290 ? 17.449 14.312 -4.457 1.00 69.00 290 GLN A O 1
ATOM 2147 N N . ALA A 1 291 ? 15.432 13.750 -5.254 1.00 82.38 291 ALA A N 1
ATOM 2148 C CA . ALA A 1 291 ? 15.784 12.399 -5.632 1.00 82.38 291 ALA A CA 1
ATOM 2149 C C . ALA A 1 291 ? 15.471 12.170 -7.101 1.00 82.38 291 ALA A C 1
ATOM 2151 O O . ALA A 1 291 ? 14.568 12.783 -7.670 1.00 82.38 291 ALA A O 1
ATOM 2152 N N . VAL A 1 292 ? 16.232 11.273 -7.717 1.00 90.44 292 VAL A N 1
ATOM 2153 C CA . VAL A 1 292 ? 15.990 10.890 -9.103 1.00 90.44 292 VAL A CA 1
ATOM 2154 C C . VAL A 1 292 ? 14.737 10.024 -9.184 1.00 90.44 292 VAL A C 1
ATOM 2156 O O . VAL A 1 292 ? 14.649 8.974 -8.549 1.00 90.44 292 VAL A O 1
ATOM 2159 N N . VAL A 1 293 ? 13.796 10.446 -10.021 1.00 92.62 293 VAL A N 1
ATOM 2160 C CA . VAL A 1 293 ? 12.585 9.700 -10.370 1.00 92.62 293 VAL A CA 1
ATOM 2161 C C . VAL A 1 293 ? 12.824 9.002 -11.701 1.00 92.62 293 VAL A C 1
ATOM 2163 O O . VAL A 1 293 ? 13.181 9.646 -12.686 1.00 92.62 293 VAL A O 1
ATOM 2166 N N . LEU A 1 294 ? 12.652 7.680 -11.741 1.00 95.75 294 LEU A N 1
ATOM 2167 C CA . LEU A 1 294 ? 12.838 6.895 -12.970 1.00 95.75 294 LEU A CA 1
ATOM 2168 C C . LEU A 1 294 ? 11.522 6.581 -13.686 1.00 95.75 294 LEU A C 1
ATOM 2170 O O . LEU A 1 294 ? 11.545 6.088 -14.814 1.00 95.75 294 LEU A O 1
ATOM 2174 N N . GLY A 1 295 ? 10.381 6.855 -13.051 1.00 95.56 295 GLY A N 1
ATOM 2175 C CA . GLY A 1 295 ? 9.064 6.551 -13.598 1.00 95.56 295 GLY A CA 1
ATOM 2176 C C . GLY A 1 295 ? 8.851 5.053 -13.833 1.00 95.56 295 GLY A C 1
ATOM 2177 O O . GLY A 1 295 ? 9.479 4.192 -13.207 1.00 95.56 295 GLY A O 1
ATOM 2178 N N . PHE A 1 296 ? 7.942 4.746 -14.750 1.00 97.50 296 PHE A N 1
ATOM 2179 C CA . PHE A 1 296 ? 7.615 3.394 -15.196 1.00 97.50 296 PHE A CA 1
ATOM 2180 C C . PHE A 1 296 ? 7.103 3.451 -16.648 1.00 97.50 296 PHE A C 1
ATOM 2182 O O . PHE A 1 296 ? 6.695 4.523 -17.099 1.00 97.50 296 PHE A O 1
ATOM 2189 N N . PRO A 1 297 ? 7.149 2.348 -17.415 1.00 97.19 297 PRO A N 1
ATOM 2190 C CA . PRO A 1 297 ? 6.564 2.314 -18.753 1.00 97.19 297 PRO A CA 1
ATOM 2191 C C . PRO A 1 297 ? 5.033 2.249 -18.691 1.00 97.19 297 PRO A C 1
ATOM 2193 O O . PRO A 1 297 ? 4.472 1.524 -17.869 1.00 97.19 297 PRO A O 1
ATOM 2196 N N . PHE A 1 298 ? 4.364 2.921 -19.627 1.00 96.19 298 PHE A N 1
ATOM 2197 C CA . PHE A 1 298 ? 2.948 2.700 -19.904 1.00 96.19 298 PHE A CA 1
ATOM 2198 C C . PHE A 1 298 ? 2.719 2.576 -21.423 1.00 96.19 298 PHE A C 1
ATOM 2200 O O . PHE A 1 298 ? 3.133 3.477 -22.158 1.00 96.19 298 PHE A O 1
ATOM 2207 N N . PRO A 1 299 ? 2.074 1.497 -21.910 1.00 96.44 299 PRO A N 1
ATOM 2208 C CA . PRO A 1 299 ? 1.656 0.316 -21.147 1.00 96.44 299 PRO A CA 1
ATOM 2209 C C . PRO A 1 299 ? 2.856 -0.457 -20.572 1.00 96.44 299 PRO A C 1
ATOM 2211 O O . PRO A 1 299 ? 3.974 -0.375 -21.088 1.00 96.44 299 PRO A O 1
ATOM 2214 N N . VAL A 1 300 ? 2.634 -1.217 -19.494 1.00 97.88 300 VAL A N 1
ATOM 2215 C CA . VAL A 1 300 ? 3.673 -2.095 -18.933 1.00 97.88 300 VAL A CA 1
ATOM 2216 C C . VAL A 1 300 ? 3.871 -3.297 -19.869 1.00 97.88 300 VAL A C 1
ATOM 2218 O O . VAL A 1 300 ? 2.895 -4.003 -20.143 1.00 97.88 300 VAL A O 1
ATOM 2221 N N . PRO A 1 301 ? 5.107 -3.581 -20.334 1.00 97.00 301 PRO A N 1
ATOM 2222 C CA . PRO A 1 301 ? 5.372 -4.737 -21.185 1.00 97.00 301 PRO A CA 1
ATOM 2223 C C . PRO A 1 301 ? 5.001 -6.050 -20.495 1.00 97.00 301 PRO A C 1
ATOM 2225 O O . PRO A 1 301 ? 5.347 -6.259 -19.331 1.00 97.00 301 PRO A O 1
ATOM 2228 N N . ASP A 1 302 ? 4.382 -6.977 -21.225 1.00 95.75 302 ASP A N 1
ATOM 2229 C CA . ASP A 1 302 ? 3.971 -8.277 -20.674 1.00 95.75 302 ASP A CA 1
ATOM 2230 C C . ASP A 1 302 ? 5.142 -9.083 -20.113 1.00 95.75 302 ASP A C 1
ATOM 2232 O O . ASP A 1 302 ? 5.011 -9.725 -19.075 1.00 95.75 302 ASP A O 1
ATOM 2236 N N . SER A 1 303 ? 6.319 -8.972 -20.735 1.00 94.38 303 SER A N 1
ATOM 2237 C CA . SER A 1 303 ? 7.559 -9.604 -20.268 1.00 94.38 303 SER A CA 1
ATOM 2238 C C . SER A 1 303 ? 8.081 -9.056 -18.935 1.00 94.38 303 SER A C 1
ATOM 2240 O O . SER A 1 303 ? 8.934 -9.684 -18.312 1.00 94.38 303 SER A O 1
ATOM 2242 N N . SER A 1 304 ? 7.592 -7.895 -18.494 1.00 97.00 304 SER A N 1
ATOM 2243 C CA . SER A 1 304 ? 7.897 -7.313 -17.186 1.00 97.00 304 SER A CA 1
ATOM 2244 C C . SER A 1 304 ? 6.867 -7.689 -16.116 1.00 97.00 304 SER A C 1
ATOM 2246 O O . SER A 1 304 ? 7.152 -7.521 -14.930 1.00 97.00 304 SER A O 1
ATOM 2248 N N . ARG A 1 305 ? 5.680 -8.189 -16.487 1.00 97.69 305 ARG A N 1
ATOM 2249 C CA . ARG A 1 305 ? 4.635 -8.558 -15.520 1.00 97.69 305 ARG A CA 1
ATOM 2250 C C . ARG A 1 305 ? 5.027 -9.827 -14.779 1.00 97.69 305 ARG A C 1
ATOM 2252 O O . ARG A 1 305 ? 5.451 -10.805 -15.389 1.00 97.69 305 ARG A O 1
ATOM 2259 N N . LEU A 1 306 ? 4.836 -9.826 -13.463 1.00 98.00 306 LEU A N 1
ATOM 2260 C CA . LEU A 1 306 ? 5.120 -11.004 -12.651 1.00 98.00 306 LEU A CA 1
ATOM 2261 C C . LEU A 1 306 ? 3.995 -12.030 -12.805 1.00 98.00 306 LEU A C 1
ATOM 2263 O O . LEU A 1 306 ? 2.815 -11.681 -12.841 1.00 98.00 306 LEU A O 1
ATOM 2267 N N . GLN A 1 307 ? 4.366 -13.300 -12.899 1.00 96.62 307 GLN A N 1
ATOM 2268 C CA . GLN A 1 307 ? 3.468 -14.429 -13.108 1.00 96.62 307 GLN A CA 1
ATOM 2269 C C . GLN A 1 307 ? 3.866 -15.617 -12.212 1.00 96.62 307 GLN A C 1
ATOM 2271 O O . GLN A 1 307 ? 5.024 -15.728 -11.814 1.00 96.62 307 GLN A O 1
ATOM 2276 N N . PRO A 1 308 ? 2.937 -16.531 -11.888 1.00 97.19 308 PRO A N 1
ATOM 2277 C CA . PRO A 1 308 ? 1.488 -16.402 -12.065 1.00 97.19 308 PRO A CA 1
ATOM 2278 C C . PRO A 1 308 ? 0.908 -15.288 -11.178 1.00 97.19 308 PRO A C 1
ATOM 2280 O O . PRO A 1 308 ? 1.560 -14.831 -10.239 1.00 97.19 308 PRO A O 1
ATOM 2283 N N . ARG A 1 309 ? -0.334 -14.851 -11.439 1.00 95.94 309 ARG A N 1
ATOM 2284 C CA . ARG A 1 309 ? -1.020 -13.856 -10.588 1.00 95.94 309 ARG A CA 1
ATOM 2285 C C . ARG A 1 309 ? -1.083 -14.300 -9.122 1.00 95.94 309 ARG A C 1
ATOM 2287 O O . ARG A 1 309 ? -0.832 -13.496 -8.230 1.00 95.94 309 ARG A O 1
ATOM 2294 N N . PHE A 1 310 ? -1.373 -15.570 -8.883 1.00 97.06 310 PHE A N 1
ATOM 2295 C CA . PHE A 1 310 ? -1.474 -16.150 -7.549 1.00 97.06 310 PHE A CA 1
ATOM 2296 C C . PHE A 1 310 ? -0.688 -17.460 -7.476 1.00 97.06 310 PHE A C 1
ATOM 2298 O O . PHE A 1 310 ? -0.550 -18.126 -8.507 1.00 97.06 310 PHE A O 1
ATOM 2305 N N . PRO A 1 311 ? -0.189 -17.850 -6.291 1.00 95.75 311 PRO A N 1
ATOM 2306 C CA . PRO A 1 311 ? 0.456 -19.140 -6.127 1.00 95.75 311 PRO A CA 1
ATOM 2307 C C . PRO A 1 311 ? -0.569 -20.273 -6.251 1.00 95.75 311 PRO A C 1
ATOM 2309 O O . PRO A 1 311 ? -1.782 -20.061 -6.150 1.00 95.75 311 PRO A O 1
ATOM 2312 N N . ALA A 1 312 ? -0.085 -21.492 -6.482 1.00 92.81 312 ALA A N 1
ATOM 2313 C CA . ALA A 1 312 ? -0.951 -22.658 -6.627 1.00 92.81 312 ALA A CA 1
ATOM 2314 C C . ALA A 1 312 ? -1.834 -22.859 -5.380 1.00 92.81 312 ALA A C 1
ATOM 2316 O O . ALA A 1 312 ? -1.355 -22.778 -4.251 1.00 92.81 312 ALA A O 1
ATOM 2317 N N . GLY A 1 313 ? -3.130 -23.117 -5.589 1.00 89.00 313 GLY A N 1
ATOM 2318 C CA . GLY A 1 313 ? -4.100 -23.334 -4.506 1.00 89.00 313 GLY A CA 1
ATOM 2319 C C . GLY A 1 313 ? -4.554 -22.069 -3.766 1.00 89.00 313 GLY A C 1
ATOM 2320 O O . GLY A 1 313 ? -5.326 -22.174 -2.816 1.00 89.00 313 GLY A O 1
ATOM 2321 N N . PHE A 1 314 ? -4.113 -20.879 -4.181 1.00 89.75 314 PHE A N 1
ATOM 2322 C CA . PHE A 1 314 ? -4.548 -19.627 -3.566 1.00 89.75 314 PHE A CA 1
ATOM 2323 C C . PHE A 1 314 ? -6.009 -19.307 -3.892 1.00 89.75 314 PHE A C 1
ATOM 2325 O O . PHE A 1 314 ? -6.410 -19.316 -5.057 1.00 89.75 314 PHE A O 1
ATOM 2332 N N . GLN A 1 315 ? -6.777 -18.955 -2.862 1.00 79.38 315 GLN A N 1
ATOM 2333 C CA . GLN A 1 315 ? -8.133 -18.436 -3.004 1.00 79.38 315 GLN A CA 1
ATOM 2334 C C . GLN A 1 315 ? -8.117 -16.911 -2.779 1.00 79.38 315 GLN A C 1
ATOM 2336 O O . GLN A 1 315 ? -7.855 -16.461 -1.652 1.00 79.38 315 GLN A O 1
ATOM 2341 N N . PRO A 1 316 ? -8.293 -16.113 -3.851 1.00 66.69 316 PRO A N 1
ATOM 2342 C CA . PRO A 1 316 ? -8.283 -14.657 -3.765 1.00 66.69 316 PRO A CA 1
ATOM 2343 C C . PRO A 1 316 ? -9.452 -14.100 -2.959 1.00 66.69 316 PRO A C 1
ATOM 2345 O O . PRO A 1 316 ? -10.533 -14.720 -2.926 1.00 66.69 316 PRO A O 1
#

Secondary structure (DSSP, 8-state):
--PPP------------GGGTT---EEE-TTS-EEESSEEEEEPGGGS-SEEEEE-SSEEEEEETTTTEEEEEEE-----TT-SSSS--EEEEEEEEEE-TT----SPEEEEEETTEEEEEEEETTEEEEEEEE--TTT--EEEEEEETT---EEEEEEE-EEEPGGG-EEE-EEEE-HHHHHTTT-EEEETTEEEE----EEEE-SS-TT-EEEEEEEEEEEPP-S-EEEEE-TTS-EEEEE--SSEEEEEEEEEEEEEEEEHHHHSB--PPPP---SS--------S-B-B----SSPPGGGB-SSSS-TT---

Foldseek 3Di:
DDDDDDDDDDDDPPDDDQQQVQKWKWKQWPVRDIRGDFDKDWAFLVRRPQWIKIDMQQWIWIAGSWFRKIAQTWGCLHDGPQAQFVSWIARFWRIKGKDPVPDTFRGIWIWGIDRQKIWIKTHDVQKIKIWIAGRGNQGTKTKIAIAGNVFFWIKIKTFTDWDQIPPRDIWGKWKFWFVLLQLQAQPWWWAAVGIFGRHTAIWIATQRGLQKIKHKQWAQKDWDAAAQWAWDQGNVRDTDTDRDATGMIMITHTRLIMIIMDIGQVSQWRDDRDPRDSPDDDPPPPRVPRTDGSGGDHVHDPSGTGDDNHHPPDDD